Protein AF-A0A1E2RVS6-F1 (afdb_monomer_lite)

Radius of gyration: 28.98 Å; chains: 1; bounding box: 74×70×78 Å

InterPro domains:
  IPR002081 Cryptochrome/DNA photolyase class 1 [PTHR11455] (6-155)
  IPR006050 DNA photolyase, N-terminal [PF00875] (8-149)
  IPR006050 DNA photolyase, N-terminal [PS51645] (6-132)
  IPR014729 Rossmann-like alpha/beta/alpha sandwich fold [G3DSA:3.40.50.620] (1-163)
  IPR036155 Cryptochrome/photolyase, N-terminal domain superfamily [SSF52425] (4-154)

Organism: NCBI:txid1177755

Foldseek 3Di:
DPPCFFEEEEEDDPCLDDPQDPLNVVNVPGRHHYQAEYEAEQDLCVVPGDDPVRVVVVVVSVVVSCVVVVNRHHYYYYQPLVVVLVVCVVGVHQEYTYEDDDDPSVVVVLVSNVVVCVVVVHHYYYHHGPDLADQQQDADPVSHGDPDDPPPPPDPPVRPPCPDPPPPPPDPDPPDPDDDDDDDDDDDDDDDPPPVVPPDPDDDDDDDDDDDDDDDDDDDDDDDDDDDDDDDDDDDDDDDDDDDDD

Structure (mmCIF, N/CA/C/O backbone):
data_AF-A0A1E2RVS6-F1
#
_entry.id   AF-A0A1E2RVS6-F1
#
loop_
_atom_site.group_PDB
_atom_site.id
_atom_site.type_symbol
_atom_site.label_atom_id
_atom_site.label_alt_id
_atom_site.label_comp_id
_atom_site.label_asym_id
_atom_site.label_entity_id
_atom_site.label_seq_id
_atom_site.pdbx_PDB_ins_code
_atom_site.Cartn_x
_atom_site.Cartn_y
_atom_site.Cartn_z
_atom_site.occupancy
_atom_site.B_iso_or_equiv
_atom_site.auth_seq_id
_atom_site.auth_comp_id
_atom_site.auth_asym_id
_atom_site.auth_atom_id
_atom_site.pdbx_PDB_model_num
ATOM 1 N N . MET A 1 1 ? -18.361 4.607 27.282 1.00 41.09 1 MET A N 1
ATOM 2 C CA . MET A 1 1 ? -17.511 5.336 26.324 1.00 41.09 1 MET A CA 1
ATOM 3 C C . MET A 1 1 ? -16.998 4.267 25.389 1.00 41.09 1 MET A C 1
ATOM 5 O O . MET A 1 1 ? -16.487 3.277 25.900 1.00 41.09 1 MET A O 1
ATOM 9 N N . ALA A 1 2 ? -17.369 4.330 24.110 1.00 50.31 2 ALA A N 1
ATOM 10 C CA . ALA A 1 2 ? -17.015 3.280 23.163 1.00 50.31 2 ALA A CA 1
ATOM 11 C C . ALA A 1 2 ? -15.491 3.127 23.158 1.00 50.31 2 ALA A C 1
ATOM 13 O O . ALA A 1 2 ? -14.782 4.122 23.245 1.00 50.31 2 ALA A O 1
ATOM 14 N N . ASP A 1 3 ? -15.032 1.882 23.156 1.00 52.75 3 ASP A N 1
ATOM 15 C CA . ASP A 1 3 ? -13.637 1.505 22.966 1.00 52.75 3 ASP A CA 1
ATOM 16 C C . ASP A 1 3 ? -13.175 2.108 21.631 1.00 52.75 3 ASP A C 1
ATOM 18 O O . ASP A 1 3 ? -13.508 1.594 20.563 1.00 52.75 3 ASP A O 1
ATOM 22 N N . GLU A 1 4 ? -12.560 3.289 21.684 1.00 69.44 4 GLU A N 1
ATOM 23 C CA . GLU A 1 4 ? -12.253 4.113 20.514 1.00 69.44 4 GLU A CA 1
ATOM 24 C C . GLU A 1 4 ? -10.959 3.593 19.889 1.00 69.44 4 GLU A C 1
ATOM 26 O O . GLU A 1 4 ? -9.884 4.184 19.979 1.00 69.44 4 GLU A O 1
ATOM 31 N N . LYS A 1 5 ? -11.053 2.386 19.327 1.00 86.06 5 LYS A N 1
ATOM 32 C CA . LYS A 1 5 ? -9.951 1.779 18.596 1.00 86.06 5 LYS A CA 1
ATOM 33 C C . LYS A 1 5 ? -9.732 2.568 17.313 1.00 86.06 5 LYS A C 1
ATOM 35 O O . LYS A 1 5 ? -10.646 2.691 16.494 1.00 86.06 5 LYS A O 1
ATOM 40 N N . ARG A 1 6 ? -8.514 3.080 17.143 1.00 91.25 6 ARG A N 1
ATOM 41 C CA . ARG A 1 6 ? -8.117 3.819 15.943 1.00 91.25 6 ARG A CA 1
ATOM 42 C C . ARG A 1 6 ? -8.182 2.908 14.716 1.00 91.25 6 ARG A C 1
ATOM 44 O O . ARG A 1 6 ? -7.827 1.732 14.821 1.00 91.25 6 ARG A O 1
ATOM 51 N N . PRO A 1 7 ? -8.650 3.411 13.564 1.00 94.88 7 PRO A N 1
ATOM 52 C CA . PRO A 1 7 ? -8.699 2.615 12.353 1.00 94.88 7 PRO A CA 1
ATOM 53 C C . PRO A 1 7 ? -7.299 2.251 11.867 1.00 94.88 7 PRO A C 1
ATOM 55 O O . PRO A 1 7 ? -6.314 2.936 12.139 1.00 94.88 7 PRO A O 1
ATOM 58 N N . VAL A 1 8 ? -7.230 1.169 11.103 1.00 96.31 8 VAL A N 1
ATOM 59 C CA . VAL A 1 8 ? -6.007 0.705 10.450 1.00 96.31 8 VAL A CA 1
ATOM 60 C C . VAL A 1 8 ? -6.250 0.692 8.954 1.00 96.31 8 VAL A C 1
ATOM 62 O O . VAL A 1 8 ? -7.184 0.050 8.470 1.00 96.31 8 VAL A O 1
ATOM 65 N N . VAL A 1 9 ? -5.419 1.410 8.208 1.00 97.19 9 VAL A N 1
ATOM 66 C CA . VAL A 1 9 ? -5.543 1.508 6.757 1.00 97.19 9 VAL A CA 1
ATOM 67 C C . VAL A 1 9 ? -4.884 0.296 6.120 1.00 97.19 9 VAL A C 1
ATOM 69 O O . VAL A 1 9 ? -3.688 0.061 6.282 1.00 97.19 9 VAL A O 1
ATOM 72 N N . MET A 1 10 ? -5.660 -0.457 5.347 1.00 97.25 10 MET A N 1
ATOM 73 C CA . MET A 1 10 ? -5.125 -1.435 4.408 1.00 97.25 10 MET A CA 1
ATOM 74 C C . MET A 1 10 ? -5.077 -0.790 3.031 1.00 97.25 10 MET A C 1
ATOM 76 O O . MET A 1 10 ? -6.102 -0.659 2.355 1.00 97.25 10 MET A O 1
ATOM 80 N N . TRP A 1 11 ? -3.880 -0.387 2.620 1.00 97.19 11 TRP A N 1
ATOM 81 C CA . TRP A 1 11 ? -3.662 0.254 1.336 1.00 97.19 11 TRP A CA 1
ATOM 82 C C . TRP A 1 11 ? -3.339 -0.789 0.261 1.00 97.19 11 TRP A C 1
ATOM 84 O O . TRP A 1 11 ? -2.213 -1.278 0.131 1.00 97.19 11 TRP A O 1
ATOM 94 N N . PHE A 1 12 ? -4.364 -1.107 -0.528 1.00 96.06 12 PHE A N 1
ATOM 95 C CA . PHE A 1 12 ? -4.279 -1.963 -1.699 1.00 96.06 12 PHE A CA 1
ATOM 96 C C . PHE A 1 12 ? -3.609 -1.241 -2.863 1.00 96.06 12 PHE A C 1
ATOM 98 O O . PHE A 1 12 ? -3.949 -0.103 -3.201 1.00 96.06 12 PHE A O 1
ATOM 105 N N . ARG A 1 13 ? -2.712 -1.958 -3.540 1.00 92.75 13 ARG A N 1
ATOM 106 C CA . ARG A 1 13 ? -2.051 -1.482 -4.757 1.00 92.75 13 ARG A CA 1
ATOM 107 C C . ARG A 1 13 ? -2.282 -2.481 -5.881 1.00 92.75 13 ARG A C 1
ATOM 109 O O . ARG A 1 13 ? -3.351 -2.529 -6.480 1.00 92.75 13 ARG A O 1
ATOM 116 N N . ARG A 1 14 ? -1.288 -3.319 -6.168 1.00 90.25 14 ARG A N 1
ATOM 117 C CA . ARG A 1 14 ? -1.367 -4.366 -7.202 1.00 90.25 14 ARG A CA 1
ATOM 118 C C . ARG A 1 14 ? -1.787 -5.725 -6.652 1.00 90.25 14 ARG A C 1
ATOM 120 O O . ARG A 1 14 ? -2.017 -6.661 -7.409 1.00 90.25 14 ARG A O 1
ATOM 127 N N . ASP A 1 15 ? -1.934 -5.822 -5.342 1.00 92.75 15 ASP A N 1
ATOM 128 C CA . ASP A 1 15 ? -2.339 -6.983 -4.563 1.00 92.75 15 ASP A CA 1
ATOM 129 C C . ASP A 1 15 ? -3.857 -7.000 -4.294 1.00 92.75 15 ASP A C 1
ATOM 131 O O . ASP A 1 15 ? -4.299 -7.164 -3.161 1.00 92.75 15 ASP A O 1
ATOM 135 N N . LEU A 1 16 ? -4.674 -6.862 -5.346 1.00 94.56 16 LEU A N 1
ATOM 136 C CA . LEU A 1 16 ? -6.146 -6.795 -5.271 1.00 94.56 16 LEU A CA 1
ATOM 137 C C . LEU A 1 16 ? -6.801 -8.156 -4.949 1.00 94.56 16 LEU A C 1
ATOM 139 O O . LEU A 1 16 ? -7.567 -8.699 -5.746 1.00 94.56 16 LEU A O 1
ATOM 143 N N . ARG A 1 17 ? -6.473 -8.739 -3.792 1.00 93.62 17 ARG A N 1
ATOM 144 C CA . ARG A 1 17 ? -6.946 -10.053 -3.335 1.00 93.62 17 ARG A CA 1
ATOM 145 C C . ARG A 1 17 ? -7.133 -10.090 -1.818 1.00 93.62 17 ARG A C 1
ATOM 147 O O . ARG A 1 17 ? -6.398 -9.433 -1.084 1.00 93.62 17 ARG A O 1
ATOM 154 N N . LEU A 1 18 ? -8.073 -10.922 -1.365 1.00 93.81 18 LEU A N 1
ATOM 155 C CA . LEU A 1 18 ? -8.304 -11.185 0.063 1.00 93.81 18 LEU A CA 1
ATOM 156 C C . LEU A 1 18 ? -7.562 -12.427 0.565 1.00 93.81 18 LEU A C 1
ATOM 158 O O . LEU A 1 18 ? -7.114 -12.478 1.706 1.00 93.81 18 LEU A O 1
ATOM 162 N N . SER A 1 19 ? -7.445 -13.446 -0.283 1.00 92.69 19 SER A N 1
ATOM 163 C CA . SER A 1 19 ? -6.735 -14.679 0.042 1.00 92.69 19 SER A CA 1
ATOM 164 C C . SER A 1 19 ? -5.230 -14.484 -0.070 1.00 92.69 19 SER A C 1
ATOM 166 O O . SER A 1 19 ? -4.766 -13.884 -1.042 1.00 92.69 19 SER A O 1
ATOM 168 N N . ASP A 1 20 ? -4.485 -15.067 0.871 1.00 92.06 20 ASP A N 1
ATOM 169 C CA . ASP A 1 20 ? -3.018 -15.079 0.853 1.00 92.06 20 ASP A CA 1
ATOM 170 C C . ASP A 1 20 ? -2.422 -13.671 0.676 1.00 92.06 20 ASP A C 1
ATOM 172 O O . ASP A 1 20 ? -1.578 -13.418 -0.184 1.00 92.06 20 ASP A O 1
ATOM 176 N N . ASN A 1 21 ? -2.953 -12.707 1.432 1.00 94.62 21 ASN A N 1
ATOM 177 C CA . ASN A 1 21 ? -2.427 -11.349 1.491 1.00 94.62 21 ASN A CA 1
ATOM 178 C C . ASN A 1 21 ? -1.853 -11.098 2.900 1.00 94.62 21 ASN A C 1
ATOM 180 O O . ASN A 1 21 ? -2.624 -10.868 3.837 1.00 94.62 21 ASN A O 1
ATOM 184 N N . PRO A 1 22 ? -0.518 -11.164 3.069 1.00 94.00 22 PRO A N 1
ATOM 185 C CA . PRO A 1 22 ? 0.138 -10.944 4.357 1.00 94.00 22 PRO A CA 1
ATOM 186 C C . PRO A 1 22 ? -0.125 -9.555 4.947 1.00 94.00 22 PRO A C 1
ATOM 188 O O . PRO A 1 22 ? -0.410 -9.469 6.139 1.00 94.00 22 PRO A O 1
ATOM 191 N N . ALA A 1 23 ? -0.148 -8.503 4.118 1.00 95.19 23 ALA A N 1
ATOM 192 C CA . ALA A 1 23 ? -0.479 -7.143 4.555 1.00 95.19 23 ALA A CA 1
ATOM 193 C C . ALA A 1 23 ? -1.897 -7.074 5.131 1.00 95.19 23 ALA A C 1
ATOM 195 O O . ALA A 1 23 ? -2.097 -6.588 6.242 1.00 95.19 23 ALA A O 1
ATOM 196 N N . LEU A 1 24 ? -2.874 -7.648 4.420 1.00 95.12 24 LEU A N 1
ATOM 197 C CA . LEU A 1 24 ? -4.255 -7.713 4.897 1.00 95.12 24 LEU A CA 1
ATOM 198 C C . LEU A 1 24 ? -4.370 -8.550 6.176 1.00 95.12 24 LEU A C 1
ATOM 200 O O . LEU A 1 24 ? -5.104 -8.184 7.090 1.00 95.12 24 LEU A O 1
ATOM 204 N N . SER A 1 25 ? -3.645 -9.670 6.262 1.00 95.19 25 SER A N 1
ATOM 205 C CA . SER A 1 25 ? -3.649 -10.508 7.461 1.00 95.19 25 SER A CA 1
ATOM 206 C C . SER A 1 25 ? -3.038 -9.801 8.668 1.00 95.19 25 SER A C 1
ATOM 208 O O . SER A 1 25 ? -3.494 -10.062 9.780 1.00 95.19 25 SER A O 1
ATOM 210 N N . ALA A 1 26 ? -2.006 -8.977 8.481 1.00 94.94 26 ALA A N 1
ATOM 211 C CA . ALA A 1 26 ? -1.413 -8.173 9.543 1.00 94.94 26 ALA A CA 1
ATOM 212 C C . ALA A 1 26 ? -2.373 -7.058 9.975 1.00 94.94 26 ALA A C 1
ATOM 214 O O . ALA A 1 26 ? -2.690 -6.956 11.157 1.00 94.94 26 ALA A O 1
ATOM 215 N N . ALA A 1 27 ? -2.939 -6.325 9.013 1.00 93.81 27 ALA A N 1
ATOM 216 C CA . ALA A 1 27 ? -3.905 -5.263 9.274 1.00 93.81 27 ALA A CA 1
ATOM 217 C C . ALA A 1 27 ? -5.166 -5.778 9.994 1.00 93.81 27 ALA A C 1
ATOM 219 O O . ALA A 1 27 ? -5.673 -5.131 10.900 1.00 93.81 27 ALA A O 1
ATOM 220 N N . ALA A 1 28 ? -5.648 -6.978 9.653 1.00 92.56 28 ALA A N 1
ATOM 221 C CA . ALA A 1 28 ? -6.796 -7.605 10.316 1.00 92.56 28 ALA A CA 1
ATOM 222 C C . ALA A 1 28 ? -6.501 -8.107 11.743 1.00 92.56 28 ALA A C 1
ATOM 224 O O . ALA A 1 28 ? -7.434 -8.360 12.504 1.00 92.56 28 ALA A O 1
ATOM 225 N N . LYS A 1 29 ? -5.223 -8.301 12.097 1.00 92.56 29 LYS A N 1
ATOM 226 C CA . LYS A 1 29 ? -4.796 -8.639 13.466 1.00 92.56 29 LYS A CA 1
ATOM 227 C C . LYS A 1 29 ? -4.589 -7.400 14.329 1.00 92.56 29 LYS A C 1
ATOM 229 O O . LYS A 1 29 ? -4.518 -7.542 15.547 1.00 92.56 29 LYS A O 1
ATOM 234 N N . ALA A 1 30 ? -4.454 -6.227 13.716 1.00 88.25 30 ALA A N 1
ATOM 235 C CA . ALA A 1 30 ? -4.315 -4.983 14.441 1.00 88.25 30 ALA A CA 1
ATOM 236 C C . ALA A 1 30 ? -5.615 -4.646 15.189 1.00 88.25 30 ALA A C 1
ATOM 238 O O . ALA A 1 30 ? -6.724 -4.961 14.749 1.00 88.25 30 ALA A O 1
ATOM 239 N N . ASP A 1 31 ? -5.473 -4.013 16.350 1.00 79.69 31 ASP A N 1
ATOM 240 C CA . ASP A 1 31 ? -6.596 -3.616 17.190 1.00 79.69 31 ASP A CA 1
ATOM 241 C C . ASP A 1 31 ? -7.275 -2.361 16.619 1.00 79.69 31 ASP A C 1
ATOM 243 O O . ASP A 1 31 ? -7.022 -1.248 17.066 1.00 79.69 31 ASP A O 1
ATOM 247 N N . GLY A 1 32 ? -8.155 -2.533 15.629 1.00 87.88 32 GLY A N 1
ATOM 248 C CA . GLY A 1 32 ? -8.874 -1.414 15.021 1.00 87.88 32 GLY A CA 1
ATOM 249 C C . GLY A 1 32 ? -9.852 -1.806 13.913 1.00 87.88 32 GLY A C 1
ATOM 250 O O . GLY A 1 32 ? -9.767 -2.908 13.366 1.00 87.88 32 GLY A O 1
ATOM 251 N N . PRO A 1 33 ? -10.812 -0.928 13.570 1.00 93.25 33 PRO A N 1
ATOM 252 C CA . PRO A 1 33 ? -11.591 -1.089 12.352 1.00 93.25 33 PRO A CA 1
ATOM 253 C C . PRO A 1 33 ? -10.676 -0.982 11.125 1.00 93.25 33 PRO A C 1
ATOM 255 O O . PRO A 1 33 ? -9.876 -0.056 10.999 1.00 93.25 33 PRO A O 1
ATOM 258 N N . LEU A 1 34 ? -10.801 -1.938 10.208 1.00 94.75 34 LEU A N 1
ATOM 259 C CA . LEU A 1 34 ? -10.019 -1.969 8.977 1.00 94.75 34 LEU A CA 1
ATOM 260 C C . LEU A 1 34 ? -10.603 -0.994 7.949 1.00 94.75 34 LEU A C 1
ATOM 262 O O . LEU A 1 34 ? -11.806 -1.032 7.684 1.00 94.75 34 LEU A O 1
ATOM 266 N N . LEU A 1 35 ? -9.745 -0.189 7.325 1.00 96.31 35 LEU A N 1
ATOM 267 C CA . LEU A 1 35 ? -10.098 0.735 6.252 1.00 96.31 35 LEU A CA 1
ATOM 268 C C . LEU A 1 35 ? -9.450 0.295 4.924 1.00 96.31 35 LEU A C 1
ATOM 270 O O . LEU A 1 35 ? -8.284 0.611 4.675 1.00 96.31 35 LEU A O 1
ATOM 274 N N . PRO A 1 36 ? -10.170 -0.447 4.061 1.00 97.06 36 PRO A N 1
ATOM 275 C CA . PRO A 1 36 ? -9.699 -0.814 2.728 1.00 97.06 36 PRO A CA 1
ATOM 276 C C . PRO A 1 36 ? -9.600 0.414 1.818 1.00 97.06 36 PRO A C 1
ATOM 278 O O . PRO A 1 36 ? -10.615 1.029 1.492 1.00 97.06 36 PRO A O 1
ATOM 281 N N . LEU A 1 37 ? -8.396 0.739 1.355 1.00 98.06 37 LEU A N 1
ATOM 282 C CA . LEU A 1 37 ? -8.133 1.901 0.510 1.00 98.06 37 LEU A CA 1
ATOM 283 C C . LEU A 1 37 ? -7.402 1.493 -0.767 1.00 98.06 37 LEU A C 1
ATOM 285 O O . LEU A 1 37 ? -6.406 0.779 -0.719 1.00 98.06 37 LEU A O 1
ATOM 289 N N . PHE A 1 38 ? -7.856 2.000 -1.908 1.00 98.06 38 PHE A N 1
ATOM 290 C CA . PHE A 1 38 ? -7.128 1.956 -3.170 1.00 98.06 38 PHE A CA 1
ATOM 291 C C . PHE A 1 38 ? -7.006 3.367 -3.749 1.00 98.06 38 PHE A C 1
ATOM 293 O O . PHE A 1 38 ? -7.994 4.100 -3.854 1.00 98.06 38 PHE A O 1
ATOM 300 N N . ILE A 1 39 ? -5.790 3.727 -4.158 1.00 97.50 39 ILE A N 1
ATOM 301 C CA . ILE A 1 39 ? -5.475 5.034 -4.736 1.00 97.50 39 ILE A CA 1
ATOM 302 C C . ILE A 1 39 ? -4.999 4.831 -6.172 1.00 97.50 39 ILE A C 1
ATOM 304 O O . ILE A 1 39 ? -4.012 4.139 -6.419 1.00 97.50 39 ILE A O 1
ATOM 308 N N . LEU A 1 40 ? -5.702 5.440 -7.126 1.00 96.44 40 LEU A N 1
ATOM 309 C CA . LEU A 1 40 ? -5.247 5.518 -8.509 1.00 96.44 40 LEU A CA 1
ATOM 310 C C . LEU A 1 40 ? -4.337 6.738 -8.684 1.00 96.44 40 LEU A C 1
ATOM 312 O O . LEU A 1 40 ? -4.824 7.862 -8.821 1.00 96.44 40 LEU A O 1
ATOM 316 N N . ASP A 1 41 ? -3.032 6.491 -8.724 1.00 94.75 41 ASP A N 1
ATOM 317 C CA . ASP A 1 41 ? -2.015 7.500 -9.013 1.00 94.75 41 ASP A CA 1
ATOM 318 C C . ASP A 1 41 ? -1.562 7.393 -10.471 1.00 94.75 41 ASP A C 1
ATOM 320 O O . ASP A 1 41 ? -1.001 6.383 -10.906 1.00 94.75 41 ASP A O 1
ATOM 324 N N . ASP A 1 42 ? -1.859 8.429 -11.251 1.00 92.31 42 ASP A N 1
ATOM 325 C CA . ASP A 1 42 ? -1.418 8.522 -12.638 1.00 92.31 42 ASP A CA 1
ATOM 326 C C . ASP A 1 42 ? -0.061 9.240 -12.755 1.00 92.31 42 ASP A C 1
ATOM 328 O O . ASP A 1 42 ? 0.617 9.080 -13.773 1.00 92.31 42 ASP A O 1
ATOM 332 N N . ASP A 1 43 ? 0.360 10.014 -11.758 1.00 90.81 43 ASP A N 1
ATOM 333 C CA . ASP A 1 43 ? 1.507 10.921 -11.851 1.00 90.81 43 ASP A CA 1
ATOM 334 C C . ASP A 1 43 ? 2.812 10.242 -11.436 1.00 90.81 43 ASP A C 1
ATOM 336 O O . ASP A 1 43 ? 3.765 10.246 -12.218 1.00 90.81 43 ASP A O 1
ATOM 340 N N . ALA A 1 44 ? 2.830 9.578 -10.277 1.00 89.69 44 ALA A N 1
ATOM 341 C CA . ALA A 1 44 ? 3.999 8.861 -9.766 1.00 89.69 44 ALA A CA 1
ATOM 342 C C . ALA A 1 44 ? 4.609 7.845 -10.757 1.00 89.69 44 ALA A C 1
ATOM 344 O O . ALA A 1 44 ? 5.825 7.866 -10.95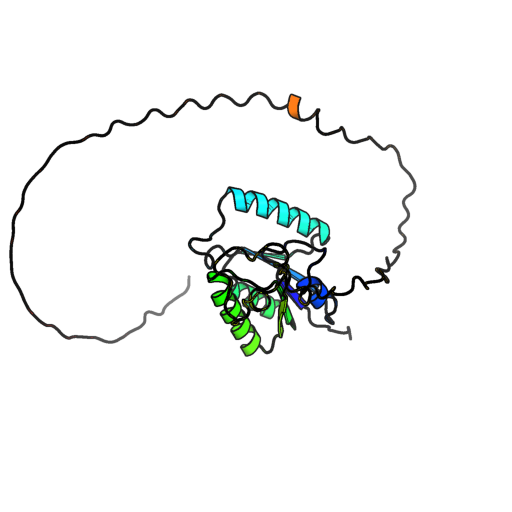6 1.00 89.69 44 ALA A O 1
ATOM 345 N N . PRO A 1 45 ? 3.831 6.978 -11.443 1.00 88.25 45 PRO A N 1
ATOM 346 C CA . PRO A 1 45 ? 4.417 5.984 -12.341 1.00 88.25 45 PRO A CA 1
ATOM 347 C C . PRO A 1 45 ? 5.047 6.577 -13.611 1.00 88.25 45 PRO A C 1
ATOM 349 O O . PRO A 1 45 ? 5.808 5.881 -14.285 1.00 88.25 45 PRO A O 1
ATOM 352 N N . GLY A 1 46 ? 4.755 7.830 -13.981 1.00 90.38 46 GLY A N 1
ATOM 353 C CA . GLY A 1 46 ? 5.320 8.469 -15.173 1.00 90.38 46 GLY A CA 1
ATOM 354 C C . GLY A 1 46 ? 5.147 7.621 -16.442 1.00 90.38 46 GLY A C 1
ATOM 355 O O . GLY A 1 46 ? 4.031 7.383 -16.904 1.00 90.38 46 GLY A O 1
ATOM 356 N N . HIS A 1 47 ? 6.253 7.127 -17.007 1.00 89.44 47 HIS A N 1
ATOM 357 C CA . HIS A 1 47 ? 6.233 6.262 -18.195 1.00 89.44 47 HIS A CA 1
ATOM 358 C C . HIS A 1 47 ? 5.666 4.851 -17.940 1.00 89.44 47 HIS A C 1
ATOM 360 O O . HIS A 1 47 ? 5.259 4.184 -18.889 1.00 89.44 47 HIS A O 1
ATOM 366 N N . PHE A 1 48 ? 5.586 4.413 -16.680 1.00 88.00 48 PHE A N 1
ATOM 367 C CA . PHE A 1 48 ? 4.936 3.167 -16.261 1.00 88.00 48 PHE A CA 1
ATOM 368 C C . PHE A 1 48 ? 3.419 3.314 -16.058 1.00 88.00 48 PHE A C 1
ATOM 370 O O . PHE A 1 48 ? 2.761 2.377 -15.598 1.00 88.00 48 PHE A O 1
ATOM 377 N N . ARG A 1 49 ? 2.839 4.481 -16.375 1.00 92.44 49 ARG A N 1
ATOM 378 C CA . ARG A 1 49 ? 1.400 4.733 -16.242 1.00 92.44 49 ARG A CA 1
ATOM 379 C C . ARG A 1 49 ? 0.595 3.666 -16.985 1.00 92.44 49 ARG A C 1
ATOM 381 O O . ARG A 1 49 ? 0.881 3.312 -18.128 1.00 92.44 49 ARG A O 1
ATOM 388 N N . LEU A 1 50 ? -0.474 3.196 -16.345 1.00 92.94 50 LEU A N 1
ATOM 389 C CA . LEU A 1 50 ? -1.347 2.173 -16.915 1.00 92.94 50 LEU A CA 1
ATOM 390 C C . LEU A 1 50 ? -1.933 2.622 -18.263 1.00 92.94 50 LEU A C 1
ATOM 392 O O . LEU A 1 50 ? -2.378 3.759 -18.426 1.00 92.94 50 LEU A O 1
ATOM 396 N N . GLY A 1 51 ? -1.974 1.708 -19.233 1.00 95.38 51 GLY A N 1
ATOM 397 C CA . GLY A 1 51 ? -2.654 1.909 -20.515 1.00 95.38 51 GLY A CA 1
ATOM 398 C C . GLY A 1 51 ? -4.167 1.675 -20.428 1.00 95.38 51 GLY A C 1
ATOM 399 O O . GLY A 1 51 ? -4.694 1.268 -19.393 1.00 95.38 51 GLY A O 1
ATOM 400 N N . GLY A 1 52 ? -4.886 1.894 -21.534 1.00 96.44 52 GLY A N 1
ATOM 401 C CA . GLY A 1 52 ? -6.344 1.697 -21.591 1.00 96.44 52 GLY A CA 1
ATOM 402 C C . GLY A 1 52 ? -6.777 0.256 -21.298 1.00 96.44 52 GLY A C 1
ATOM 403 O O . GLY A 1 52 ? -7.668 0.036 -20.483 1.00 96.44 52 GLY A O 1
ATOM 404 N N . ALA A 1 53 ? -6.094 -0.729 -21.891 1.00 96.56 53 ALA A N 1
ATOM 405 C CA . ALA A 1 53 ? -6.367 -2.143 -21.630 1.00 96.56 53 ALA A CA 1
ATOM 406 C C . ALA A 1 53 ? -6.113 -2.514 -20.158 1.00 96.56 53 ALA A C 1
ATOM 408 O O . ALA A 1 53 ? -6.948 -3.163 -19.535 1.00 96.56 53 ALA A O 1
ATOM 409 N N . SER A 1 54 ? -5.006 -2.047 -19.572 1.00 95.50 54 SER A N 1
ATOM 410 C CA . SER A 1 54 ? -4.699 -2.294 -18.159 1.00 95.50 54 SER A CA 1
ATOM 411 C C . SER A 1 54 ? -5.725 -1.647 -17.227 1.00 95.50 54 SER A C 1
ATOM 413 O O . SER A 1 54 ? -6.116 -2.264 -16.243 1.00 95.50 54 SER A O 1
ATOM 415 N N . ARG A 1 55 ? -6.215 -0.440 -17.549 1.00 95.56 55 ARG A N 1
ATOM 416 C CA . ARG A 1 55 ? -7.286 0.218 -16.781 1.00 95.56 55 ARG A CA 1
ATOM 417 C C . ARG A 1 55 ? -8.621 -0.519 -16.875 1.00 95.56 55 ARG A C 1
ATOM 419 O O . ARG A 1 55 ? -9.332 -0.587 -15.878 1.00 95.56 55 ARG A O 1
ATOM 426 N N . TRP A 1 56 ? -8.948 -1.089 -18.035 1.00 97.12 56 TRP A N 1
ATOM 427 C CA . TRP A 1 56 ? -10.144 -1.921 -18.192 1.00 97.12 56 TRP A CA 1
ATOM 428 C C . TRP A 1 56 ? -10.104 -3.139 -17.261 1.00 97.12 56 TRP A C 1
ATOM 430 O O . TRP A 1 56 ? -11.062 -3.403 -16.539 1.00 97.12 56 TRP A O 1
ATOM 440 N N . TRP A 1 57 ? -8.965 -3.836 -17.221 1.00 97.38 57 TRP A N 1
ATOM 441 C CA . TRP A 1 57 ? -8.759 -4.948 -16.292 1.00 97.38 57 TRP A CA 1
ATOM 442 C C . TRP A 1 57 ? -8.780 -4.499 -14.831 1.00 97.38 57 TRP A C 1
ATOM 444 O O . TRP A 1 57 ? -9.453 -5.125 -14.018 1.00 97.38 57 TRP A O 1
ATOM 454 N N . LEU A 1 58 ? -8.103 -3.394 -14.507 1.00 97.25 58 LEU A N 1
ATOM 455 C CA . LEU A 1 58 ? -8.094 -2.828 -13.159 1.00 97.25 58 LEU A CA 1
ATOM 456 C C . LEU A 1 58 ? -9.512 -2.533 -12.661 1.00 97.25 58 LEU A C 1
ATOM 458 O O . LEU A 1 58 ? -9.840 -2.882 -11.532 1.00 97.25 58 LEU A O 1
ATOM 462 N N . HIS A 1 59 ? -10.357 -1.933 -13.501 1.00 96.94 59 HIS A N 1
ATOM 463 C CA . HIS A 1 59 ? -11.745 -1.648 -13.152 1.00 96.94 59 HIS A CA 1
ATOM 464 C C . HIS A 1 59 ? -12.505 -2.918 -12.743 1.00 96.94 59 HIS A C 1
ATOM 466 O O . HIS A 1 59 ? -13.103 -2.945 -11.670 1.00 96.94 59 HIS A O 1
ATOM 472 N N . GLY A 1 60 ? -12.417 -3.984 -13.547 1.00 97.31 60 GLY A N 1
ATOM 473 C CA . GLY A 1 60 ? -13.048 -5.266 -13.218 1.00 97.31 60 GLY A CA 1
ATOM 474 C C . GLY A 1 60 ? -12.496 -5.890 -11.931 1.00 97.31 60 GLY A C 1
ATOM 475 O O . GLY A 1 60 ? -13.260 -6.400 -11.111 1.00 97.31 60 GLY A O 1
ATOM 476 N N . SER A 1 61 ? -11.182 -5.796 -11.707 1.00 97.38 61 SER A N 1
ATOM 477 C CA . SER A 1 61 ? -10.549 -6.275 -10.472 1.00 97.38 61 SER A CA 1
ATOM 478 C C . SER A 1 61 ? -11.032 -5.513 -9.236 1.00 97.38 61 SER A C 1
ATOM 480 O O . SER A 1 61 ? -11.340 -6.135 -8.222 1.00 97.38 61 SER A O 1
ATOM 482 N N . LEU A 1 62 ? -11.153 -4.183 -9.315 1.00 97.44 62 LEU A N 1
ATOM 483 C CA . LEU A 1 62 ? -11.664 -3.353 -8.219 1.00 97.44 62 LEU A CA 1
ATOM 484 C C . LEU A 1 62 ? -13.146 -3.617 -7.944 1.00 97.44 62 LEU A C 1
ATOM 486 O O . LEU A 1 62 ? -13.544 -3.670 -6.785 1.00 97.44 62 LEU A O 1
ATOM 490 N N . GLU A 1 63 ? -13.956 -3.837 -8.981 1.00 97.25 63 GLU A N 1
ATOM 491 C CA . GLU A 1 63 ? -15.367 -4.199 -8.812 1.00 97.25 63 GLU A CA 1
ATOM 492 C C . GLU A 1 63 ? -15.512 -5.556 -8.100 1.00 97.25 63 GLU A C 1
ATOM 494 O O . GLU A 1 63 ? -16.325 -5.710 -7.186 1.00 97.25 63 GLU A O 1
ATOM 499 N N . SER A 1 64 ? -14.690 -6.541 -8.478 1.00 97.00 64 SER A N 1
ATOM 500 C CA . SER A 1 64 ? -14.655 -7.855 -7.828 1.00 97.00 64 SER A CA 1
ATOM 501 C C . SER A 1 64 ? -14.170 -7.775 -6.377 1.00 97.00 64 SER A C 1
ATOM 503 O O . SER A 1 64 ? -14.742 -8.425 -5.496 1.00 97.00 64 SER A O 1
ATOM 505 N N . LEU A 1 65 ? -13.127 -6.983 -6.108 1.00 97.25 65 LEU A N 1
ATOM 506 C CA . LEU A 1 65 ? -12.602 -6.783 -4.758 1.00 97.25 65 LEU A CA 1
ATOM 507 C C . LEU A 1 65 ? -13.622 -6.057 -3.874 1.00 97.25 65 LEU A C 1
ATOM 509 O O . LEU A 1 65 ? -13.889 -6.506 -2.764 1.00 97.25 65 LEU A O 1
ATOM 513 N N . GLY A 1 66 ? -14.248 -4.997 -4.390 1.00 96.25 66 GLY A N 1
ATOM 514 C CA . GLY A 1 66 ? -15.297 -4.255 -3.697 1.00 96.25 66 GLY A CA 1
ATOM 515 C C . GLY A 1 66 ? -16.473 -5.147 -3.306 1.00 96.25 66 GLY A C 1
ATOM 516 O O . GLY A 1 66 ? -16.899 -5.109 -2.158 1.00 96.25 66 GLY A O 1
ATOM 517 N N . LYS A 1 67 ? -16.940 -6.024 -4.208 1.00 96.44 67 LYS A N 1
ATOM 518 C CA . LYS A 1 67 ? -17.969 -7.037 -3.891 1.00 96.44 67 LYS A CA 1
ATOM 519 C C . LYS A 1 67 ? -17.532 -8.000 -2.787 1.00 96.44 67 LYS A C 1
ATOM 521 O O . LYS A 1 67 ? -18.351 -8.384 -1.965 1.00 96.44 67 LYS A O 1
ATOM 526 N N . SER A 1 68 ? -16.258 -8.384 -2.769 1.00 95.69 68 SER A N 1
ATOM 527 C CA . SER A 1 68 ? -15.712 -9.298 -1.756 1.00 95.69 68 SER A CA 1
ATOM 528 C C . SER A 1 68 ? -15.526 -8.630 -0.385 1.00 95.69 68 SER A C 1
ATOM 530 O O . SER A 1 68 ? -15.424 -9.324 0.620 1.00 95.69 68 SER A O 1
ATOM 532 N N . LEU A 1 69 ? -15.482 -7.295 -0.351 1.00 94.62 69 LEU A N 1
ATOM 533 C CA . LEU A 1 69 ? -15.417 -6.453 0.846 1.00 94.62 69 LEU A CA 1
ATOM 534 C C . LEU A 1 69 ? -16.787 -5.855 1.211 1.00 94.62 69 LEU A C 1
ATOM 536 O O . LEU A 1 69 ? -16.838 -4.821 1.872 1.00 94.62 69 LEU A O 1
ATOM 540 N N . ASP A 1 70 ? -17.889 -6.433 0.723 1.00 93.69 70 ASP A N 1
ATOM 541 C CA . ASP A 1 70 ? -19.262 -5.954 0.955 1.00 93.69 70 ASP A CA 1
ATOM 542 C C . ASP A 1 70 ? -19.483 -4.462 0.609 1.00 93.69 70 ASP A C 1
ATOM 544 O O . ASP A 1 70 ? -20.336 -3.782 1.174 1.00 93.69 70 ASP A O 1
ATOM 548 N N . GLY A 1 71 ? -18.720 -3.931 -0.351 1.00 88.75 71 GLY A N 1
ATOM 549 C CA . GLY A 1 71 ? -18.804 -2.539 -0.801 1.00 88.75 71 GLY A CA 1
ATOM 550 C C . GLY A 1 71 ? -18.011 -1.534 0.039 1.00 88.75 71 GLY A C 1
ATOM 551 O O . GLY A 1 71 ? -18.070 -0.342 -0.247 1.00 88.75 71 GLY A O 1
ATOM 552 N N . HIS A 1 72 ? -17.229 -1.981 1.024 1.00 92.69 72 HIS A N 1
ATOM 553 C CA . HIS A 1 72 ? -16.452 -1.110 1.917 1.00 92.69 72 HIS A CA 1
ATOM 554 C C . HIS A 1 72 ? -15.098 -0.642 1.345 1.00 92.69 72 HIS A C 1
ATOM 556 O O . HIS A 1 72 ? -14.280 -0.085 2.073 1.00 92.69 72 HIS A O 1
ATOM 562 N N . LEU A 1 73 ? -14.837 -0.861 0.051 1.00 96.75 73 LEU A N 1
ATOM 563 C CA . LEU A 1 73 ? -13.595 -0.431 -0.595 1.00 96.75 73 LEU A CA 1
ATOM 564 C C . LEU A 1 73 ? -13.625 1.068 -0.918 1.00 96.75 73 LEU A C 1
ATOM 566 O O . LEU A 1 73 ? -14.423 1.517 -1.741 1.00 96.75 73 LEU A O 1
ATOM 570 N N . ILE A 1 74 ? -12.705 1.826 -0.325 1.00 97.12 74 ILE A N 1
ATOM 571 C CA . ILE A 1 74 ? -12.539 3.252 -0.598 1.00 97.12 74 ILE A CA 1
ATOM 572 C C . ILE A 1 74 ? -11.659 3.429 -1.829 1.00 97.12 74 ILE A C 1
ATOM 574 O O . ILE A 1 74 ? -10.525 2.958 -1.876 1.00 97.12 74 ILE A O 1
ATOM 578 N N . LEU A 1 75 ? -12.185 4.140 -2.824 1.00 97.50 75 LEU A N 1
ATOM 579 C CA . LEU A 1 75 ? -11.456 4.509 -4.030 1.00 97.50 75 LEU A CA 1
ATOM 580 C C . LEU A 1 75 ? -11.135 6.004 -3.992 1.00 97.50 75 LEU A C 1
ATOM 582 O O . LEU A 1 75 ? -12.022 6.840 -3.797 1.00 97.50 75 LEU A O 1
ATOM 586 N N . ARG A 1 76 ? -9.865 6.340 -4.203 1.00 97.69 76 ARG A N 1
ATOM 587 C CA . ARG A 1 76 ? -9.376 7.711 -4.380 1.00 97.69 76 ARG A CA 1
ATOM 588 C C . ARG A 1 76 ? -8.529 7.794 -5.650 1.00 97.69 76 ARG A C 1
ATOM 590 O O . ARG A 1 76 ? -8.077 6.776 -6.178 1.00 97.69 76 ARG A O 1
ATOM 597 N N . ARG A 1 77 ? -8.331 9.002 -6.170 1.00 96.69 77 ARG A N 1
ATOM 598 C CA . ARG A 1 77 ? -7.506 9.254 -7.358 1.00 96.69 77 ARG A CA 1
ATOM 599 C C . ARG A 1 77 ? -6.748 10.561 -7.196 1.00 96.69 77 ARG A C 1
ATOM 601 O O . ARG A 1 77 ? -7.365 11.563 -6.859 1.00 96.69 77 ARG A O 1
ATOM 608 N N . GLY A 1 78 ? -5.458 10.543 -7.507 1.00 95.62 78 GLY A N 1
ATOM 609 C CA . GLY A 1 78 ? -4.558 11.687 -7.376 1.00 95.62 78 GLY A CA 1
ATOM 610 C C . GLY A 1 78 ? -3.196 11.237 -6.866 1.00 95.62 78 GLY A C 1
ATOM 611 O O . GLY A 1 78 ? -2.862 10.055 -6.963 1.00 95.62 78 GLY A O 1
ATOM 612 N N . LYS A 1 79 ? -2.417 12.174 -6.328 1.00 95.19 79 LYS A N 1
ATOM 613 C CA . LYS A 1 79 ? -1.090 11.875 -5.793 1.00 95.19 79 LYS A CA 1
ATOM 614 C C . LYS A 1 79 ? -1.209 11.097 -4.494 1.00 95.19 79 LYS A C 1
ATOM 616 O O . LYS A 1 79 ? -1.872 11.528 -3.554 1.00 95.19 79 LYS A O 1
ATOM 621 N N . THR A 1 80 ? -0.526 9.964 -4.439 1.00 95.31 80 THR A N 1
ATOM 622 C CA . THR A 1 80 ? -0.681 9.006 -3.342 1.00 95.31 80 THR A CA 1
ATOM 623 C C . THR A 1 80 ? -0.339 9.593 -1.974 1.00 95.31 80 THR A C 1
ATOM 625 O O . THR A 1 80 ? -1.099 9.390 -1.035 1.00 95.31 80 THR A O 1
ATOM 628 N N . ALA A 1 81 ? 0.767 10.335 -1.861 1.00 94.19 81 ALA A N 1
ATOM 629 C CA . ALA A 1 81 ? 1.202 10.909 -0.586 1.00 94.19 81 ALA A CA 1
ATOM 630 C C . ALA A 1 81 ? 0.209 11.952 -0.043 1.00 94.19 81 ALA A C 1
ATOM 632 O O . ALA A 1 81 ? -0.133 11.895 1.132 1.00 94.19 81 ALA A O 1
ATOM 633 N N . GLU A 1 82 ? -0.301 12.838 -0.906 1.00 95.75 82 GLU A N 1
ATOM 634 C CA . GLU A 1 82 ? -1.295 13.860 -0.535 1.00 95.75 82 GLU A CA 1
ATOM 635 C C . GLU A 1 82 ? -2.614 13.202 -0.091 1.00 95.75 82 GLU A C 1
ATOM 637 O O . GLU A 1 82 ? -3.175 13.548 0.940 1.00 95.75 82 GLU A O 1
ATOM 642 N N . ILE A 1 83 ? -3.073 12.173 -0.809 1.00 97.25 83 ILE A N 1
ATOM 643 C CA . ILE A 1 83 ? -4.306 11.454 -0.452 1.00 97.25 83 ILE A CA 1
ATOM 644 C C . ILE A 1 83 ? -4.149 10.658 0.844 1.00 97.25 83 ILE A C 1
ATOM 646 O O . ILE A 1 83 ? -5.089 10.575 1.630 1.00 97.25 83 ILE A O 1
ATOM 650 N N . LEU A 1 84 ? -2.997 10.021 1.066 1.00 96.56 84 LEU A N 1
ATOM 651 C CA . LEU A 1 84 ? -2.749 9.318 2.323 1.00 96.56 84 LEU A CA 1
ATOM 652 C C . LEU A 1 84 ? -2.711 10.298 3.492 1.00 96.56 84 LEU A C 1
ATOM 654 O O . LEU A 1 84 ? -3.259 9.983 4.541 1.00 96.56 84 LEU A O 1
ATOM 658 N N . GLU A 1 85 ? -2.128 11.479 3.302 1.00 96.00 85 GLU A N 1
ATOM 659 C CA . GLU A 1 85 ? -2.164 12.549 4.295 1.00 96.00 85 GLU A CA 1
ATOM 660 C C . GLU A 1 85 ? -3.605 12.955 4.639 1.00 96.00 85 GLU A C 1
ATOM 662 O O . GLU A 1 85 ? -3.980 12.911 5.810 1.00 96.00 85 GLU A O 1
ATOM 667 N N . GLU A 1 86 ? -4.438 13.222 3.630 1.00 96.44 86 GLU A N 1
ATOM 668 C CA . GLU A 1 86 ? -5.864 13.526 3.814 1.00 96.44 86 GLU A CA 1
ATOM 669 C C . GLU A 1 86 ? -6.608 12.402 4.554 1.00 96.44 86 GLU A C 1
ATOM 671 O O . GLU A 1 86 ? -7.374 12.657 5.479 1.00 96.44 86 GLU A O 1
ATOM 676 N N . VAL A 1 87 ? -6.369 11.138 4.189 1.00 96.00 87 VAL A N 1
ATOM 677 C CA . VAL A 1 87 ? -7.016 9.988 4.843 1.00 96.00 87 VAL A CA 1
ATOM 678 C C . VAL A 1 87 ? -6.581 9.857 6.302 1.00 96.00 87 VAL A C 1
ATOM 680 O O . VAL A 1 87 ? -7.408 9.525 7.155 1.00 96.00 87 VAL A O 1
ATOM 683 N N . LEU A 1 88 ? -5.308 10.106 6.611 1.00 94.94 88 LEU A N 1
ATOM 684 C CA . LEU A 1 88 ? -4.817 10.098 7.988 1.00 94.94 88 LEU A CA 1
ATOM 685 C C . LEU A 1 88 ? -5.453 11.223 8.814 1.00 94.94 88 LEU A C 1
ATOM 687 O O . LEU A 1 88 ? -5.823 10.976 9.961 1.00 94.94 88 LEU A O 1
ATOM 691 N N . ASP A 1 89 ? -5.640 12.407 8.225 1.00 94.25 89 ASP A N 1
ATOM 692 C CA . ASP A 1 89 ? -6.319 13.540 8.864 1.00 94.25 89 ASP A CA 1
ATOM 693 C C . ASP A 1 89 ? -7.818 13.279 9.087 1.00 94.25 89 ASP A C 1
ATOM 695 O O . ASP A 1 89 ? -8.361 13.627 10.133 1.00 94.25 89 ASP A O 1
ATOM 699 N N . GLU A 1 90 ? -8.497 12.630 8.138 1.00 94.56 90 GLU A N 1
ATOM 700 C CA . GLU A 1 90 ? -9.930 12.316 8.239 1.00 94.56 90 GLU A CA 1
ATOM 701 C C . GLU A 1 90 ? -10.241 11.205 9.251 1.00 94.56 90 GLU A C 1
ATOM 703 O O . GLU A 1 90 ? -11.331 11.179 9.827 1.00 94.56 90 GLU A O 1
ATOM 708 N N . THR A 1 91 ? -9.330 10.241 9.416 1.00 92.56 91 THR A N 1
ATOM 709 C CA . THR A 1 91 ? -9.629 8.983 10.122 1.00 92.56 91 THR A CA 1
ATOM 710 C C . THR A 1 91 ? -8.837 8.771 11.403 1.00 92.56 91 THR A C 1
ATOM 712 O O . THR A 1 91 ? -9.180 7.871 12.166 1.00 92.56 91 THR A O 1
ATOM 715 N N . GLU A 1 92 ? -7.792 9.566 11.646 1.00 93.31 92 GLU A N 1
ATOM 716 C CA . GLU A 1 92 ? -6.867 9.394 12.774 1.00 93.31 92 GLU A CA 1
ATOM 717 C C . GLU A 1 92 ? -6.308 7.960 12.870 1.00 93.31 92 GLU A C 1
ATOM 719 O O . GLU A 1 92 ? -6.142 7.390 13.956 1.00 93.31 92 GLU A O 1
ATOM 724 N N . ALA A 1 93 ? -6.051 7.339 11.714 1.00 93.75 93 ALA A N 1
ATOM 725 C CA . ALA A 1 93 ? -5.609 5.955 11.655 1.00 93.75 93 ALA A CA 1
ATOM 726 C C . ALA A 1 93 ? -4.266 5.744 12.368 1.00 93.75 93 ALA A C 1
ATOM 728 O O . ALA A 1 93 ? -3.348 6.559 12.279 1.00 93.75 93 ALA A O 1
ATOM 729 N N . SER A 1 94 ? -4.131 4.614 13.064 1.00 93.81 94 SER A N 1
ATOM 730 C CA . SER A 1 94 ? -2.921 4.294 13.829 1.00 93.81 94 SER A CA 1
ATOM 731 C C . SER A 1 94 ? -1.803 3.701 12.979 1.00 93.81 94 SER A C 1
ATOM 733 O O . SER A 1 94 ? -0.633 3.828 13.341 1.00 93.81 94 SER A O 1
ATOM 735 N N . ALA A 1 95 ? -2.149 3.023 11.884 1.00 95.19 95 ALA A N 1
ATOM 736 C CA . ALA A 1 95 ? -1.180 2.389 11.002 1.00 95.19 95 ALA A CA 1
ATOM 737 C C . ALA A 1 95 ? -1.688 2.260 9.561 1.00 95.19 95 ALA A C 1
ATOM 739 O O . ALA A 1 95 ? -2.892 2.139 9.319 1.00 95.19 95 ALA A O 1
ATOM 740 N N . ILE A 1 96 ? -0.747 2.229 8.620 1.00 96.94 96 ILE A N 1
ATOM 741 C CA . ILE A 1 96 ? -0.940 1.897 7.212 1.00 96.94 96 ILE A CA 1
ATOM 742 C C . ILE A 1 96 ? -0.171 0.606 6.920 1.00 96.94 96 ILE A C 1
ATOM 744 O O . ILE A 1 96 ? 1.047 0.544 7.082 1.00 96.94 96 ILE A O 1
ATOM 748 N N . HIS A 1 97 ? -0.883 -0.408 6.433 1.00 96.81 97 HIS A N 1
ATOM 749 C CA . HIS A 1 97 ? -0.305 -1.651 5.935 1.00 96.81 97 HIS A CA 1
ATOM 750 C C . HIS A 1 97 ? -0.415 -1.698 4.413 1.00 96.81 97 HIS A C 1
ATOM 752 O O . HIS A 1 97 ? -1.476 -1.425 3.844 1.00 96.81 97 HIS A O 1
ATOM 758 N N . THR A 1 98 ? 0.665 -2.091 3.745 1.00 96.06 98 THR A N 1
ATOM 759 C CA . THR A 1 98 ? 0.664 -2.323 2.297 1.00 96.06 98 THR A CA 1
ATOM 760 C C . THR A 1 98 ? 1.600 -3.467 1.915 1.00 96.06 98 THR A C 1
ATOM 762 O O . THR A 1 98 ? 2.502 -3.837 2.668 1.00 96.06 98 THR A O 1
ATOM 765 N N . ALA A 1 99 ? 1.385 -4.065 0.743 1.00 93.69 99 ALA A N 1
ATOM 766 C CA . ALA A 1 99 ? 2.336 -5.022 0.183 1.00 93.69 99 ALA A CA 1
ATOM 767 C C . ALA A 1 99 ? 3.615 -4.296 -0.258 1.00 93.69 99 ALA A C 1
ATOM 769 O O . ALA A 1 99 ? 3.508 -3.200 -0.795 1.00 93.69 99 ALA A O 1
ATOM 770 N N . ALA A 1 100 ? 4.793 -4.903 -0.120 1.00 90.81 100 ALA A N 1
ATOM 771 C CA . ALA A 1 100 ? 6.062 -4.317 -0.565 1.00 90.81 100 ALA A CA 1
ATOM 772 C C . ALA A 1 100 ? 6.114 -4.087 -2.093 1.00 90.81 100 ALA A C 1
ATOM 774 O O . ALA A 1 100 ? 5.573 -4.873 -2.888 1.00 90.81 100 ALA A O 1
ATOM 775 N N . ALA A 1 101 ? 6.733 -2.975 -2.505 1.00 88.62 101 ALA A N 1
ATOM 776 C CA . ALA A 1 101 ? 6.998 -2.620 -3.899 1.00 88.62 101 ALA A CA 1
ATOM 777 C C . ALA A 1 101 ? 8.403 -2.991 -4.349 1.00 88.62 101 ALA A C 1
ATOM 779 O O . ALA A 1 101 ? 9.343 -2.981 -3.560 1.00 88.62 101 ALA A O 1
ATOM 780 N N . TYR A 1 102 ? 8.574 -3.164 -5.660 1.00 87.62 102 TYR A N 1
ATOM 781 C CA . TYR A 1 102 ? 9.897 -3.370 -6.254 1.00 87.62 102 TYR A CA 1
ATOM 782 C C . TYR A 1 102 ? 10.210 -2.416 -7.405 1.00 87.62 102 TYR A C 1
ATOM 784 O O . TYR A 1 102 ? 11.351 -2.330 -7.859 1.00 87.62 102 TYR A O 1
ATOM 792 N N . GLU A 1 103 ? 9.207 -1.692 -7.877 1.00 88.62 103 GLU A N 1
ATOM 793 C CA . GLU A 1 103 ? 9.280 -0.817 -9.024 1.00 88.62 103 GLU A CA 1
ATOM 794 C C . GLU A 1 103 ? 9.971 0.490 -8.639 1.00 88.62 103 GLU A C 1
ATOM 796 O O . GLU A 1 103 ? 9.725 1.005 -7.548 1.00 88.62 103 GLU A O 1
ATOM 801 N N . PRO A 1 104 ? 10.805 1.069 -9.525 1.00 87.94 104 PRO A N 1
ATOM 802 C CA . PRO A 1 104 ? 11.610 2.236 -9.170 1.00 87.94 104 PRO A CA 1
ATOM 803 C C . PRO A 1 104 ? 10.779 3.405 -8.632 1.00 87.94 104 PRO A C 1
ATOM 805 O O . PRO A 1 104 ? 11.131 3.980 -7.613 1.00 87.94 104 PRO A O 1
ATOM 808 N N . TYR A 1 105 ? 9.641 3.694 -9.269 1.00 88.81 105 TYR A N 1
ATOM 809 C CA . TYR A 1 105 ? 8.762 4.799 -8.877 1.00 88.81 105 TYR A CA 1
ATOM 810 C C . TYR A 1 105 ? 8.015 4.551 -7.559 1.00 88.81 105 TYR A C 1
ATOM 812 O O . TYR A 1 105 ? 7.572 5.496 -6.916 1.00 88.81 105 TYR A O 1
ATOM 820 N N . GLU A 1 106 ? 7.830 3.289 -7.163 1.00 90.94 106 GLU A N 1
ATOM 821 C CA . GLU A 1 106 ? 7.161 2.968 -5.903 1.00 90.94 106 GLU A CA 1
ATOM 822 C C . GLU A 1 106 ? 8.111 3.098 -4.714 1.00 90.94 106 GLU A C 1
ATOM 824 O O . GLU A 1 106 ? 7.630 3.362 -3.622 1.00 90.94 106 GLU A O 1
ATOM 829 N N . ARG A 1 107 ? 9.431 2.968 -4.913 1.00 88.44 107 ARG A N 1
ATOM 830 C CA . ARG A 1 107 ? 10.421 3.191 -3.846 1.00 88.44 107 ARG A CA 1
ATOM 831 C C . ARG A 1 107 ? 10.407 4.638 -3.376 1.00 88.44 107 ARG A C 1
ATOM 833 O O . ARG A 1 107 ? 10.181 4.882 -2.201 1.00 88.44 107 ARG A O 1
ATOM 840 N N . ASP A 1 108 ? 10.535 5.579 -4.311 1.00 90.06 108 ASP A N 1
ATOM 841 C CA . ASP A 1 108 ? 10.497 7.016 -4.004 1.00 90.06 108 ASP A CA 1
ATOM 842 C C . ASP A 1 108 ? 9.179 7.408 -3.313 1.00 90.06 108 ASP A C 1
ATOM 844 O O . ASP A 1 108 ? 9.138 8.259 -2.424 1.00 90.06 108 ASP A O 1
ATOM 848 N N . LEU A 1 109 ? 8.082 6.765 -3.720 1.00 92.75 109 LEU A N 1
ATOM 849 C CA . LEU A 1 109 ? 6.765 6.966 -3.135 1.00 92.75 109 LEU A CA 1
ATOM 850 C C . LEU A 1 109 ? 6.666 6.365 -1.727 1.00 92.75 109 LEU A C 1
ATOM 852 O O . LEU A 1 109 ? 6.132 7.017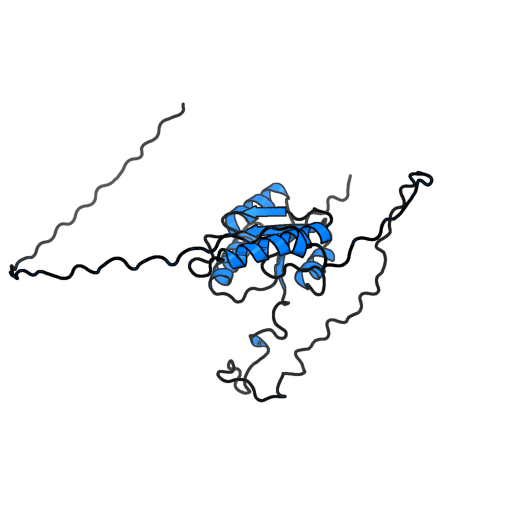 -0.835 1.00 92.75 109 LEU A O 1
ATOM 856 N N . GLU A 1 110 ? 7.163 5.147 -1.513 1.00 93.25 110 GLU A N 1
ATOM 857 C CA . GLU A 1 110 ? 7.198 4.512 -0.193 1.00 93.25 110 GLU A CA 1
ATOM 858 C C . GLU A 1 110 ? 8.070 5.300 0.783 1.00 93.25 110 GLU A C 1
ATOM 860 O O . GLU A 1 110 ? 7.640 5.499 1.912 1.00 93.25 110 GLU A O 1
ATOM 865 N N . ASP A 1 111 ? 9.215 5.825 0.346 1.00 92.62 111 ASP A N 1
ATOM 866 C CA . ASP A 1 111 ? 10.079 6.679 1.169 1.00 92.62 111 ASP A CA 1
ATOM 867 C C . ASP A 1 111 ? 9.354 7.974 1.581 1.00 92.62 111 ASP A C 1
ATOM 869 O O . ASP A 1 111 ? 9.430 8.413 2.732 1.00 92.62 111 ASP A O 1
ATOM 873 N N . ALA A 1 112 ? 8.598 8.582 0.659 1.00 93.75 112 ALA A N 1
ATOM 874 C CA . ALA A 1 112 ? 7.783 9.758 0.959 1.00 93.75 112 ALA A CA 1
ATOM 875 C C . ALA A 1 112 ? 6.663 9.447 1.969 1.00 93.75 112 ALA A C 1
ATOM 877 O O . ALA A 1 112 ? 6.414 10.244 2.876 1.00 93.75 112 ALA A O 1
ATOM 878 N N . VAL A 1 113 ? 6.010 8.287 1.840 1.00 95.44 113 VAL A N 1
ATOM 879 C CA . VAL A 1 113 ? 4.957 7.836 2.766 1.00 95.44 113 VAL A CA 1
ATOM 880 C C . VAL A 1 113 ? 5.539 7.454 4.127 1.00 95.44 113 VAL A C 1
ATOM 882 O O . VAL A 1 113 ? 4.965 7.813 5.151 1.00 95.44 113 VAL A O 1
ATOM 885 N N . GLU A 1 114 ? 6.688 6.785 4.168 1.00 95.31 114 GLU A N 1
ATOM 886 C CA . GLU A 1 114 ? 7.391 6.427 5.402 1.00 95.31 114 GLU A CA 1
ATOM 887 C C . GLU A 1 114 ? 7.791 7.683 6.183 1.00 95.31 114 GLU A C 1
ATOM 889 O O . GLU A 1 114 ? 7.579 7.756 7.397 1.00 95.31 114 GLU A O 1
ATOM 894 N N . LYS A 1 115 ? 8.273 8.717 5.483 1.00 95.62 115 LYS A N 1
ATOM 895 C CA . LYS A 1 115 ? 8.544 10.025 6.081 1.00 95.62 115 LYS A CA 1
ATOM 896 C C . LYS A 1 115 ? 7.272 10.685 6.626 1.00 95.62 115 LYS A C 1
ATOM 898 O O . LYS A 1 115 ? 7.263 11.093 7.783 1.00 95.62 115 LYS A O 1
ATOM 903 N N . LEU A 1 116 ? 6.198 10.737 5.832 1.00 94.88 116 LEU A N 1
ATOM 904 C CA . LEU A 1 116 ? 4.899 11.280 6.255 1.00 94.88 116 LEU A CA 1
ATOM 905 C C . LEU A 1 116 ? 4.382 10.588 7.527 1.00 94.88 116 LEU A C 1
ATOM 907 O O . LEU A 1 116 ? 3.927 11.248 8.461 1.00 94.88 116 LEU A O 1
ATOM 911 N N . CYS A 1 117 ? 4.468 9.258 7.573 1.00 94.88 117 CYS A N 1
ATOM 912 C CA . CYS A 1 117 ? 4.035 8.464 8.718 1.00 94.88 117 CYS A CA 1
ATOM 913 C C . CYS A 1 117 ? 4.920 8.711 9.946 1.00 94.88 117 CYS A C 1
ATOM 915 O O . CYS A 1 117 ? 4.402 8.864 11.052 1.00 94.88 117 CYS A O 1
ATOM 917 N N . SER A 1 118 ? 6.237 8.825 9.750 1.00 94.56 118 SER A N 1
ATOM 918 C CA . SER A 1 118 ? 7.195 9.129 10.819 1.00 94.56 118 SER A CA 1
ATOM 919 C C . SER A 1 118 ? 6.932 10.499 11.447 1.00 94.56 118 SER A C 1
ATOM 921 O O . SER A 1 118 ? 6.853 10.604 12.671 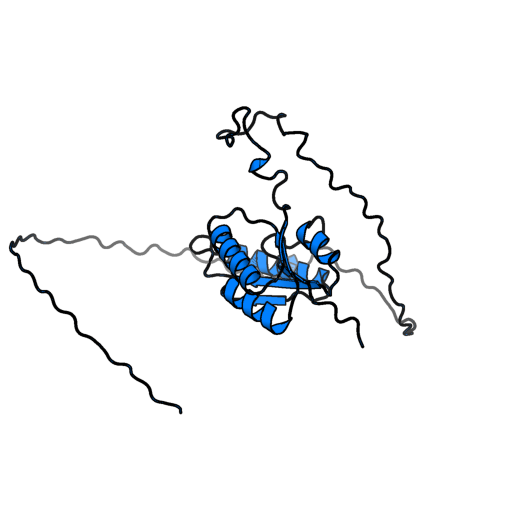1.00 94.56 118 SER A O 1
ATOM 923 N N . ASP A 1 119 ? 6.710 11.529 10.624 1.00 93.94 119 ASP A N 1
ATOM 924 C CA . ASP A 1 119 ? 6.418 12.895 11.079 1.00 93.94 119 ASP A CA 1
ATOM 925 C C . ASP A 1 119 ? 5.118 12.961 11.908 1.00 93.94 119 ASP A C 1
ATOM 927 O O . ASP A 1 119 ? 4.978 13.795 12.804 1.00 93.94 119 ASP A O 1
ATOM 931 N N . ARG A 1 120 ? 4.178 12.044 11.650 1.00 91.62 120 ARG A N 1
ATOM 932 C CA . ARG A 1 120 ? 2.855 11.970 12.293 1.00 91.62 120 ARG A CA 1
ATOM 933 C C . ARG A 1 120 ? 2.740 10.877 13.363 1.00 91.62 120 ARG A C 1
ATOM 935 O O . ARG A 1 120 ? 1.672 10.713 13.946 1.00 91.62 120 ARG A O 1
ATOM 942 N N . SER A 1 121 ? 3.822 10.147 13.655 1.00 93.56 121 SER A N 1
ATOM 943 C CA . SER A 1 121 ? 3.825 9.003 14.588 1.00 93.56 121 SER A CA 1
ATOM 944 C C . SER A 1 121 ? 2.779 7.921 14.255 1.00 93.56 121 SER A C 1
ATOM 946 O O . SER A 1 121 ? 2.189 7.314 15.150 1.00 93.56 121 SER A O 1
ATOM 948 N N . VAL A 1 122 ? 2.553 7.682 12.962 1.00 94.69 122 VAL A N 1
ATOM 949 C CA . VAL A 1 122 ? 1.685 6.621 12.429 1.00 94.69 122 VAL A CA 1
ATOM 950 C C . VAL A 1 122 ? 2.559 5.433 12.021 1.00 94.69 122 VAL A C 1
ATOM 952 O O . VAL A 1 122 ? 3.631 5.614 11.448 1.00 94.69 122 VAL A O 1
ATOM 955 N N . GLY A 1 123 ? 2.122 4.205 12.305 1.00 94.44 123 GLY A N 1
ATOM 956 C CA . GLY A 1 123 ? 2.846 3.008 11.870 1.00 94.44 123 GLY A CA 1
ATOM 957 C C . GLY A 1 123 ? 2.778 2.834 10.351 1.00 94.44 123 GLY A C 1
ATOM 958 O O . GLY A 1 123 ? 1.692 2.869 9.782 1.00 94.44 123 GLY A O 1
ATOM 959 N N . PHE A 1 124 ? 3.908 2.607 9.685 1.00 96.62 124 PHE A N 1
ATOM 960 C CA . PHE A 1 124 ? 3.933 2.228 8.271 1.00 96.62 124 PHE A CA 1
ATOM 961 C C . PHE A 1 124 ? 4.588 0.862 8.118 1.00 96.62 124 PHE A C 1
ATOM 963 O O . PHE A 1 124 ? 5.781 0.703 8.372 1.00 96.62 124 PHE A O 1
ATOM 970 N N . GLU A 1 125 ? 3.803 -0.136 7.716 1.00 95.00 125 GLU A N 1
ATOM 971 C CA . GLU A 1 125 ? 4.275 -1.509 7.588 1.00 95.00 125 GLU A CA 1
ATOM 972 C C . GLU A 1 125 ? 4.156 -2.024 6.155 1.00 95.00 125 GLU A C 1
ATOM 974 O O . GLU A 1 125 ? 3.075 -2.083 5.558 1.00 95.00 125 GLU A O 1
ATOM 979 N N . ARG A 1 126 ? 5.295 -2.477 5.633 1.00 93.81 126 ARG A N 1
ATOM 980 C CA . ARG A 1 126 ? 5.408 -3.130 4.332 1.00 93.81 126 ARG A CA 1
ATOM 981 C C . ARG A 1 126 ? 5.500 -4.631 4.534 1.00 93.81 126 ARG A C 1
ATOM 983 O O . ARG A 1 126 ? 6.305 -5.103 5.333 1.00 93.81 126 ARG A O 1
ATOM 990 N N . HIS A 1 127 ? 4.692 -5.375 3.791 1.00 93.19 127 HIS A N 1
ATOM 991 C CA . HIS A 1 127 ? 4.625 -6.828 3.914 1.00 93.19 127 HIS A CA 1
ATOM 992 C C . HIS A 1 127 ? 4.996 -7.503 2.606 1.00 93.19 127 HIS A C 1
ATOM 994 O O . HIS A 1 127 ? 4.461 -7.184 1.541 1.00 93.19 127 HIS A O 1
ATOM 1000 N N . GLU A 1 128 ? 5.881 -8.488 2.694 1.00 90.25 128 GLU A N 1
ATOM 1001 C CA . GLU A 1 128 ? 6.212 -9.324 1.552 1.00 90.25 128 GLU A CA 1
ATOM 1002 C C . GLU A 1 128 ? 5.040 -10.230 1.188 1.00 90.25 128 GLU A C 1
ATOM 1004 O O . GLU A 1 128 ? 4.410 -10.840 2.047 1.00 90.25 128 GLU A O 1
ATOM 1009 N N . GLY A 1 129 ? 4.728 -10.315 -0.101 1.00 83.12 129 GLY A N 1
ATOM 1010 C CA . GLY A 1 129 ? 3.603 -11.135 -0.564 1.00 83.12 129 GLY A CA 1
ATOM 1011 C C . GLY A 1 129 ? 3.366 -11.137 -2.068 1.00 83.12 129 GLY A C 1
ATOM 1012 O O . GLY A 1 129 ? 2.356 -11.660 -2.533 1.00 83.12 129 GLY A O 1
ATOM 1013 N N . ARG A 1 130 ? 4.247 -10.509 -2.851 1.00 85.88 130 ARG A N 1
ATOM 1014 C CA . ARG A 1 130 ? 4.164 -10.499 -4.321 1.00 85.88 130 ARG A CA 1
ATOM 1015 C C . ARG A 1 130 ? 5.169 -11.434 -4.973 1.00 85.88 130 ARG A C 1
ATOM 1017 O O . ARG A 1 130 ? 4.936 -11.884 -6.092 1.00 85.88 130 ARG A O 1
ATOM 1024 N N . LEU A 1 131 ? 6.267 -11.711 -4.280 1.00 87.94 131 LEU A N 1
ATOM 1025 C CA . LEU A 1 131 ? 7.299 -12.637 -4.706 1.00 87.94 131 LEU A CA 1
ATOM 1026 C C . LEU A 1 131 ? 7.233 -13.886 -3.831 1.00 87.94 131 LEU A C 1
ATOM 1028 O O . LEU A 1 131 ? 6.885 -13.803 -2.657 1.00 87.94 131 LEU A O 1
ATOM 1032 N N . LEU A 1 132 ? 7.583 -15.037 -4.409 1.00 86.69 132 LEU A N 1
ATOM 1033 C CA . LEU A 1 132 ? 7.731 -16.280 -3.645 1.00 86.69 132 LEU A CA 1
ATOM 1034 C C . LEU A 1 132 ? 8.863 -16.168 -2.618 1.00 86.69 132 LEU A C 1
ATOM 1036 O O . LEU A 1 132 ? 8.744 -16.680 -1.516 1.00 86.69 132 LEU A O 1
ATOM 1040 N N . ASN A 1 133 ? 9.941 -15.484 -3.001 1.00 82.88 133 ASN A N 1
ATOM 1041 C CA . ASN A 1 133 ? 11.084 -15.181 -2.155 1.00 82.88 133 ASN A CA 1
ATOM 1042 C C . ASN A 1 133 ? 11.412 -13.700 -2.320 1.00 82.88 133 ASN A C 1
ATOM 1044 O O . ASN A 1 133 ? 11.404 -13.200 -3.450 1.00 82.88 133 ASN A O 1
ATOM 1048 N N . ALA A 1 134 ? 11.726 -13.025 -1.219 1.00 80.88 134 ALA A N 1
ATOM 1049 C CA . ALA A 1 134 ? 12.250 -11.669 -1.269 1.00 80.88 134 ALA A CA 1
ATOM 1050 C C . ALA A 1 134 ? 13.566 -11.646 -2.083 1.00 80.88 134 ALA A C 1
ATOM 1052 O O . ALA A 1 134 ? 14.298 -12.645 -2.114 1.00 80.88 134 ALA A O 1
ATOM 1053 N N . PRO A 1 135 ? 13.869 -10.557 -2.807 1.00 81.69 135 PRO A N 1
ATOM 1054 C CA . PRO A 1 135 ? 15.002 -10.523 -3.732 1.00 81.69 135 PRO A CA 1
ATOM 1055 C C . PRO A 1 135 ? 16.354 -10.661 -3.022 1.00 81.69 135 PRO A C 1
ATOM 1057 O O . PRO A 1 135 ? 17.313 -11.155 -3.605 1.00 81.69 135 PRO A O 1
ATOM 1060 N N . ASP A 1 136 ? 16.434 -10.259 -1.758 1.00 79.00 136 ASP A N 1
ATOM 1061 C CA . ASP A 1 136 ? 17.595 -10.417 -0.890 1.00 79.00 136 ASP A CA 1
ATOM 1062 C C . ASP A 1 136 ? 17.784 -11.854 -0.381 1.00 79.00 136 ASP A C 1
ATOM 1064 O O . ASP A 1 136 ? 18.913 -12.215 -0.046 1.00 79.00 136 ASP A O 1
ATOM 1068 N N . ALA A 1 137 ? 16.729 -12.674 -0.380 1.00 79.88 137 ALA A N 1
ATOM 1069 C CA . ALA A 1 137 ? 16.780 -14.080 0.018 1.00 79.88 137 ALA A CA 1
ATOM 1070 C C . ALA A 1 137 ? 17.368 -15.000 -1.070 1.00 79.88 137 ALA A C 1
ATOM 1072 O O . ALA A 1 137 ? 17.799 -16.112 -0.769 1.00 79.88 137 ALA A O 1
ATOM 1073 N N . VAL A 1 138 ? 17.402 -14.565 -2.336 1.00 81.94 138 VAL A N 1
ATOM 1074 C CA . VAL A 1 138 ? 17.913 -15.367 -3.463 1.00 81.94 138 VAL A CA 1
ATOM 1075 C C . VAL A 1 138 ? 19.228 -14.782 -3.975 1.00 81.94 138 VAL A C 1
ATOM 1077 O O . VAL A 1 138 ? 19.252 -13.966 -4.895 1.00 81.94 138 VAL A O 1
ATOM 1080 N N . ARG A 1 139 ? 20.340 -15.235 -3.390 1.00 81.31 139 ARG A N 1
ATOM 1081 C CA . ARG A 1 139 ? 21.700 -14.779 -3.718 1.00 81.31 139 ARG A CA 1
ATOM 1082 C C . ARG A 1 139 ? 22.594 -15.920 -4.199 1.00 81.31 139 ARG A C 1
ATOM 1084 O O . ARG A 1 139 ? 22.328 -17.096 -3.932 1.00 81.31 139 ARG A O 1
ATOM 1091 N N . THR A 1 140 ? 23.641 -15.578 -4.945 1.00 83.50 140 THR A N 1
ATOM 1092 C CA . THR A 1 140 ? 24.737 -16.501 -5.261 1.00 83.50 140 THR A CA 1
ATOM 1093 C C . THR A 1 140 ? 25.492 -16.874 -3.984 1.00 83.50 140 THR A C 1
ATOM 1095 O O . THR A 1 140 ? 25.317 -16.246 -2.939 1.00 83.50 140 THR A O 1
ATOM 1098 N N . ASN A 1 141 ? 26.368 -17.881 -4.059 1.00 79.75 141 ASN A N 1
ATOM 1099 C CA . ASN A 1 141 ? 27.256 -18.219 -2.939 1.00 79.75 141 ASN A CA 1
ATOM 1100 C C . ASN A 1 141 ? 28.113 -17.020 -2.490 1.00 79.75 141 ASN A C 1
ATOM 1102 O O . ASN A 1 141 ? 28.480 -16.942 -1.323 1.00 79.75 141 ASN A O 1
ATOM 1106 N N . ASP A 1 142 ? 28.387 -16.092 -3.408 1.00 82.06 142 ASP A N 1
ATOM 1107 C CA . ASP A 1 142 ? 29.166 -14.877 -3.165 1.00 82.06 142 ASP A CA 1
ATOM 1108 C C . ASP A 1 142 ? 28.310 -13.715 -2.615 1.00 82.06 142 ASP A C 1
ATOM 1110 O O . ASP A 1 142 ? 28.832 -12.650 -2.303 1.00 82.06 142 ASP A O 1
ATOM 1114 N N . GLY A 1 143 ? 26.993 -13.908 -2.453 1.00 81.62 143 GLY A N 1
ATOM 1115 C CA . GLY A 1 143 ? 26.072 -12.909 -1.901 1.00 81.62 143 GLY A CA 1
ATOM 1116 C C . GLY A 1 143 ? 25.490 -11.926 -2.923 1.00 81.62 143 GLY A C 1
ATOM 1117 O O . GLY A 1 143 ? 24.711 -11.047 -2.540 1.00 81.62 143 GLY A O 1
ATOM 1118 N N . ASP A 1 144 ? 25.811 -12.090 -4.205 1.00 83.94 144 ASP A N 1
ATOM 1119 C CA . ASP A 1 144 ? 25.354 -11.226 -5.294 1.00 83.94 144 ASP A CA 1
ATOM 1120 C C . ASP A 1 144 ? 24.014 -11.688 -5.898 1.00 83.94 144 ASP A C 1
ATOM 1122 O O . ASP A 1 144 ? 23.665 -12.874 -5.836 1.00 83.94 144 ASP A O 1
ATOM 1126 N N . PRO A 1 145 ? 23.243 -10.785 -6.534 1.00 83.50 145 PRO A N 1
ATOM 1127 C CA . PRO A 1 145 ? 22.075 -11.169 -7.318 1.00 83.50 145 PRO A CA 1
ATOM 1128 C C . PRO A 1 145 ? 22.461 -12.038 -8.523 1.00 83.50 145 PRO A C 1
ATOM 1130 O O . PRO A 1 145 ? 23.419 -11.742 -9.245 1.00 83.50 145 PRO A O 1
ATOM 1133 N N . TYR A 1 146 ? 21.666 -13.074 -8.799 1.00 81.19 146 TYR A N 1
ATOM 1134 C CA . TYR A 1 146 ? 21.837 -13.900 -9.996 1.00 81.19 146 TYR A CA 1
ATOM 1135 C C . TYR A 1 146 ? 21.654 -13.075 -11.280 1.00 81.19 146 TYR A C 1
ATOM 1137 O O . TYR A 1 146 ? 20.620 -12.442 -11.479 1.00 81.19 146 TYR A O 1
ATOM 1145 N N . GLN A 1 147 ? 22.644 -13.129 -12.176 1.00 82.75 147 GLN A N 1
ATOM 1146 C CA . GLN A 1 147 ? 22.602 -12.472 -13.495 1.00 82.75 147 GLN A CA 1
ATOM 1147 C C . GLN A 1 147 ? 22.029 -13.378 -14.599 1.00 82.75 147 GLN A C 1
ATOM 1149 O O . GLN A 1 147 ? 21.593 -12.905 -15.646 1.00 82.75 147 GLN A O 1
ATOM 1154 N N . SER A 1 148 ? 22.032 -14.692 -14.373 1.00 80.75 148 SER A N 1
ATOM 1155 C CA . SER A 1 148 ? 21.438 -15.707 -15.243 1.00 80.75 148 SER A CA 1
ATOM 1156 C C . SER A 1 148 ? 20.388 -16.502 -14.471 1.00 80.75 148 SER A C 1
ATOM 1158 O O . SER A 1 148 ? 20.397 -16.514 -13.239 1.00 80.75 148 SER A O 1
ATOM 1160 N N . SER A 1 149 ? 19.462 -17.157 -15.183 1.00 69.44 149 SER A N 1
ATOM 1161 C CA . SER A 1 149 ? 18.462 -18.011 -14.539 1.00 69.44 149 SER A CA 1
ATOM 1162 C C . SER A 1 149 ? 19.160 -19.018 -13.618 1.00 69.44 149 SER A C 1
ATOM 1164 O O . SER A 1 149 ? 20.034 -19.752 -14.091 1.00 69.44 149 SER A O 1
ATOM 1166 N N . PRO A 1 150 ? 18.809 -19.058 -12.320 1.00 65.12 150 PRO A N 1
ATOM 1167 C CA . PRO A 1 150 ? 19.450 -19.971 -11.391 1.00 65.12 150 PRO A CA 1
ATOM 1168 C C . PRO A 1 150 ? 19.218 -21.416 -11.857 1.00 65.12 150 PRO A C 1
ATOM 1170 O O . PRO A 1 150 ? 18.131 -21.733 -12.354 1.00 65.12 150 PRO A O 1
ATOM 1173 N N . PRO A 1 151 ? 20.221 -22.302 -11.733 1.00 64.25 151 PRO A N 1
ATOM 1174 C CA . PRO A 1 151 ? 20.090 -23.684 -12.173 1.00 64.25 151 PRO A CA 1
ATOM 1175 C C . PRO A 1 151 ? 18.926 -24.367 -11.442 1.00 64.25 151 PRO A C 1
ATOM 1177 O O . PRO A 1 151 ? 18.789 -24.262 -10.219 1.00 64.25 151 PRO A O 1
ATOM 1180 N N . THR A 1 152 ? 18.082 -25.056 -12.213 1.00 51.84 152 THR A N 1
ATOM 1181 C CA . THR A 1 152 ? 16.857 -25.721 -11.758 1.00 51.84 152 THR A CA 1
ATOM 1182 C C . THR A 1 152 ? 17.136 -26.584 -10.523 1.00 51.84 152 THR A C 1
ATOM 1184 O O . THR A 1 152 ? 17.919 -27.528 -10.594 1.00 51.84 152 THR A O 1
ATOM 1187 N N . GLY A 1 153 ? 16.514 -26.255 -9.384 1.00 57.44 153 GLY A N 1
ATOM 1188 C CA . GLY A 1 153 ? 16.623 -27.025 -8.136 1.00 57.44 153 GLY A CA 1
ATOM 1189 C C . GLY A 1 153 ? 17.450 -26.388 -7.013 1.00 57.44 153 GLY A C 1
ATOM 1190 O O . GLY A 1 153 ? 17.396 -26.887 -5.895 1.00 57.44 153 GLY A O 1
ATOM 1191 N N . LYS A 1 154 ? 18.148 -25.267 -7.252 1.00 53.19 154 LYS A N 1
ATOM 1192 C CA . LYS A 1 154 ? 18.780 -24.457 -6.189 1.00 53.19 154 LYS A CA 1
ATOM 1193 C C . LYS A 1 154 ? 17.908 -23.268 -5.775 1.00 53.19 154 LYS A C 1
ATOM 1195 O O . LYS A 1 154 ? 18.385 -22.141 -5.688 1.00 53.19 154 LYS A O 1
ATOM 1200 N N . GLN A 1 155 ? 16.613 -23.494 -5.560 1.00 54.22 155 GLN A N 1
ATOM 1201 C CA . GLN A 1 155 ? 15.882 -22.543 -4.724 1.00 54.22 155 GLN A CA 1
ATOM 1202 C C . GLN A 1 155 ? 16.413 -22.713 -3.296 1.00 54.22 155 GLN A C 1
ATOM 1204 O O . GLN A 1 155 ? 16.570 -23.862 -2.876 1.00 54.22 155 GLN A O 1
ATOM 1209 N N . PRO A 1 156 ? 16.714 -21.634 -2.554 1.00 51.62 156 PRO A N 1
ATOM 1210 C CA . PRO A 1 156 ? 16.968 -21.746 -1.127 1.00 51.62 156 PRO A CA 1
ATOM 1211 C C . PRO A 1 156 ? 15.721 -22.376 -0.500 1.00 51.62 156 PRO A C 1
ATOM 1213 O O . PRO A 1 156 ? 14.682 -21.738 -0.375 1.00 51.62 156 PRO A O 1
ATOM 1216 N N . SER A 1 157 ? 15.776 -23.664 -0.164 1.00 49.72 157 SER A N 1
ATOM 1217 C CA . SER A 1 157 ? 14.659 -24.365 0.481 1.00 49.72 157 SER A CA 1
ATOM 1218 C C . SER A 1 157 ? 14.334 -23.778 1.859 1.00 49.72 157 SER A C 1
ATOM 1220 O O . SER A 1 157 ? 13.279 -24.067 2.411 1.00 49.72 157 SER A O 1
ATOM 1222 N N . GLU A 1 158 ? 15.230 -22.947 2.400 1.00 49.72 158 GLU A N 1
ATOM 1223 C CA . GLU A 1 158 ? 15.062 -22.216 3.656 1.00 49.72 158 GLU A CA 1
ATOM 1224 C C . GLU A 1 158 ? 14.098 -21.027 3.564 1.00 49.72 158 GLU A C 1
ATOM 1226 O O . GLU A 1 158 ? 13.538 -20.642 4.586 1.00 49.72 158 GLU A O 1
ATOM 1231 N N . SER A 1 159 ? 13.857 -20.450 2.380 1.00 46.94 159 SER A N 1
ATOM 1232 C CA . SER A 1 159 ? 13.024 -19.242 2.266 1.00 46.94 159 SER A CA 1
ATOM 1233 C C . SER A 1 159 ? 11.531 -19.528 2.102 1.00 46.94 159 SER A C 1
ATOM 1235 O O . SER A 1 159 ? 10.718 -18.623 2.285 1.00 46.94 159 SER A O 1
ATOM 1237 N N . ILE A 1 160 ? 11.138 -20.787 1.866 1.00 48.19 160 ILE A N 1
ATOM 1238 C CA . ILE A 1 160 ? 9.744 -21.217 2.033 1.00 48.19 160 ILE A CA 1
ATOM 1239 C C . ILE A 1 160 ? 9.514 -21.444 3.530 1.00 48.19 160 ILE A C 1
ATOM 1241 O O . ILE A 1 160 ? 9.300 -22.561 4.000 1.00 48.19 160 ILE A O 1
ATOM 1245 N N . SER A 1 161 ? 9.557 -20.359 4.304 1.00 40.78 161 SER A N 1
ATOM 1246 C CA . SER A 1 161 ? 8.837 -20.330 5.566 1.00 40.78 161 SER A CA 1
ATOM 1247 C C . SER A 1 161 ? 7.380 -20.560 5.200 1.00 40.78 161 SER A C 1
ATOM 1249 O O . SER A 1 161 ? 6.700 -19.678 4.669 1.00 40.78 161 SER A O 1
ATOM 1251 N N . ALA A 1 162 ? 6.907 -21.784 5.426 1.00 41.03 162 ALA A N 1
ATOM 1252 C CA . ALA A 1 162 ? 5.494 -22.040 5.544 1.00 41.03 162 ALA A CA 1
ATOM 1253 C C . ALA A 1 162 ? 5.013 -21.147 6.687 1.00 41.03 162 ALA A C 1
ATOM 1255 O O . ALA A 1 162 ? 5.045 -21.548 7.851 1.00 41.03 162 ALA A O 1
ATOM 1256 N N . THR A 1 163 ? 4.583 -19.924 6.361 1.00 38.25 163 THR A N 1
ATOM 1257 C CA . THR A 1 163 ? 3.687 -19.176 7.230 1.00 38.25 163 THR A CA 1
ATOM 1258 C C . THR A 1 163 ? 2.537 -20.129 7.433 1.00 38.25 163 THR A C 1
ATOM 1260 O O . THR A 1 163 ? 1.787 -20.417 6.499 1.00 38.25 163 THR A O 1
ATOM 1263 N N . SER A 1 164 ? 2.532 -20.757 8.607 1.00 37.56 164 SER A N 1
ATOM 1264 C CA . SER A 1 164 ? 1.728 -21.932 8.854 1.00 37.56 164 SER A CA 1
ATOM 1265 C C . SER 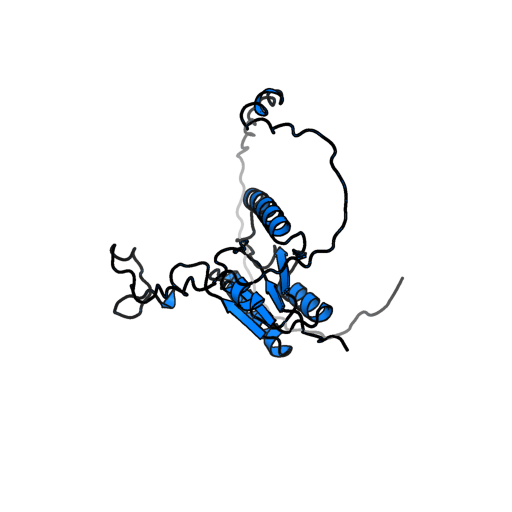A 1 164 ? 0.314 -21.614 8.411 1.00 37.56 164 SER A C 1
ATOM 1267 O O . SER A 1 164 ? -0.255 -20.597 8.824 1.00 37.56 164 SER A O 1
ATOM 1269 N N . CYS A 1 165 ? -0.249 -22.484 7.581 1.00 29.17 165 CYS A N 1
ATOM 1270 C CA . CYS A 1 165 ? -1.677 -22.546 7.345 1.00 29.17 165 CYS A CA 1
ATOM 1271 C C . CYS A 1 165 ? -2.335 -23.025 8.658 1.00 29.17 165 CYS A C 1
ATOM 1273 O O . CYS A 1 165 ? -2.862 -24.123 8.766 1.00 29.17 165 CYS A O 1
ATOM 1275 N N . ALA A 1 166 ? -2.203 -22.225 9.714 1.00 36.31 166 ALA A N 1
ATOM 1276 C CA . ALA A 1 166 ? -2.756 -22.425 11.037 1.00 36.31 166 ALA A CA 1
ATOM 1277 C C . ALA A 1 166 ? -3.663 -21.234 11.345 1.00 36.31 166 ALA A C 1
ATOM 1279 O O . ALA A 1 166 ? -3.568 -20.601 12.388 1.00 36.31 166 ALA A O 1
ATOM 1280 N N . HIS A 1 167 ? -4.571 -20.924 10.423 1.00 35.97 167 HIS A N 1
ATOM 1281 C CA . HIS A 1 167 ? -5.818 -20.280 10.803 1.00 35.97 167 HIS A CA 1
ATOM 1282 C C . HIS A 1 167 ? -6.928 -21.315 10.701 1.00 35.97 167 HIS A C 1
ATOM 1284 O O . HIS A 1 167 ? -7.610 -21.479 9.694 1.00 35.97 167 HIS A O 1
ATOM 1290 N N . ARG A 1 168 ? -7.098 -22.026 11.820 1.00 31.16 168 ARG A N 1
ATOM 1291 C CA . ARG A 1 168 ? -8.387 -22.574 12.229 1.00 31.16 168 ARG A CA 1
ATOM 1292 C C . ARG A 1 168 ? -9.405 -21.443 12.074 1.00 31.16 168 ARG A C 1
ATOM 1294 O O . ARG A 1 168 ? -9.321 -20.459 12.803 1.00 31.16 168 ARG A O 1
ATOM 1301 N N . ALA A 1 169 ? -10.333 -21.581 11.129 1.00 33.75 169 ALA A N 1
ATOM 1302 C CA . ALA A 1 169 ? -11.472 -20.687 10.963 1.00 33.75 169 ALA A CA 1
ATOM 1303 C C . ALA A 1 169 ? -12.259 -20.634 12.282 1.00 33.75 169 ALA A C 1
ATOM 1305 O O . ALA A 1 169 ? -13.078 -21.498 12.589 1.00 33.75 169 ALA A O 1
ATOM 1306 N N . SER A 1 170 ? -11.939 -19.653 13.117 1.00 38.41 170 SER A N 1
ATOM 1307 C CA . SER A 1 170 ? -12.539 -19.456 14.423 1.00 38.41 170 SER A CA 1
ATOM 1308 C C . SER A 1 170 ? -13.279 -18.128 14.403 1.00 38.41 170 SER A C 1
ATOM 1310 O O . SER A 1 170 ? -12.697 -17.077 14.635 1.00 38.41 170 SER A O 1
ATOM 1312 N N . ARG A 1 171 ? -14.593 -18.243 14.187 1.00 37.94 171 ARG A N 1
ATOM 1313 C CA . ARG A 1 171 ? -15.639 -17.279 14.560 1.00 37.94 171 ARG A CA 1
ATOM 1314 C C . ARG A 1 171 ? -15.638 -15.945 13.812 1.00 37.94 171 ARG A C 1
ATOM 1316 O O . ARG A 1 171 ? -15.460 -14.890 14.408 1.00 37.94 171 ARG A O 1
ATOM 1323 N N . ILE A 1 172 ? -16.102 -15.986 12.567 1.00 31.94 172 ILE A N 1
ATOM 1324 C CA . ILE A 1 172 ? -17.082 -14.978 12.145 1.00 31.94 172 ILE A CA 1
ATOM 1325 C C . ILE A 1 172 ? -18.413 -15.444 12.741 1.00 31.94 172 ILE A C 1
ATOM 1327 O O . ILE A 1 172 ? -19.018 -16.403 12.271 1.00 31.94 172 ILE A O 1
ATOM 1331 N N . SER A 1 173 ? -18.808 -14.852 13.866 1.00 30.56 173 SER A N 1
ATOM 1332 C CA . SER A 1 173 ? -20.146 -15.041 14.424 1.00 30.56 173 SER A CA 1
ATOM 1333 C C . SER A 1 173 ? -21.130 -14.249 13.562 1.00 30.56 173 SER A C 1
ATOM 1335 O O . SER A 1 173 ? -21.045 -13.019 13.559 1.00 30.56 173 SER A O 1
ATOM 1337 N N . PRO A 1 174 ? -22.089 -14.877 12.859 1.00 33.62 174 PRO A N 1
ATOM 1338 C CA . PRO A 1 174 ? -23.231 -14.133 12.375 1.00 33.62 174 PRO A CA 1
ATOM 1339 C C . PRO A 1 174 ? -24.083 -13.811 13.600 1.00 33.62 174 PRO A C 1
ATOM 1341 O O . PRO A 1 174 ? -24.775 -14.673 14.153 1.00 33.62 174 PRO A O 1
ATOM 1344 N N . ARG A 1 175 ? -24.037 -12.556 14.052 1.00 34.06 175 ARG A N 1
ATOM 1345 C CA . ARG A 1 175 ? -25.025 -12.047 15.001 1.00 34.06 175 ARG A CA 1
ATOM 1346 C C . ARG A 1 175 ? -26.382 -12.109 14.296 1.00 34.06 175 ARG A C 1
ATOM 1348 O O . ARG A 1 175 ? -26.721 -11.239 13.504 1.00 34.06 175 ARG A O 1
ATOM 1355 N N . ARG A 1 176 ? -27.131 -13.189 14.552 1.00 36.09 176 ARG A N 1
ATOM 1356 C CA . ARG A 1 176 ? -28.512 -13.407 14.103 1.00 36.09 176 ARG A CA 1
ATOM 1357 C C . ARG A 1 176 ? -29.378 -12.225 14.548 1.00 36.09 176 ARG A C 1
ATOM 1359 O O . ARG A 1 176 ? -29.856 -12.212 15.680 1.00 36.09 176 ARG A O 1
ATOM 1366 N N . SER A 1 177 ? -29.647 -11.278 13.657 1.00 32.06 177 SER A N 1
ATOM 1367 C CA . SER A 1 177 ? -30.894 -10.523 13.711 1.00 32.06 177 SER A CA 1
ATOM 1368 C C . SER A 1 177 ? -31.942 -11.326 12.948 1.00 32.06 177 SER A C 1
ATOM 1370 O O . SER A 1 177 ? -31.861 -11.628 11.761 1.00 32.06 177 SER A O 1
ATOM 1372 N N . ARG A 1 178 ? -32.892 -11.804 13.735 1.00 33.41 178 ARG A N 1
ATOM 1373 C CA . ARG A 1 178 ? -34.039 -12.601 13.345 1.00 33.41 178 ARG A CA 1
ATOM 1374 C C . ARG A 1 178 ? -35.020 -11.663 12.641 1.00 33.41 178 ARG A C 1
ATOM 1376 O O . ARG A 1 178 ? -35.678 -10.876 13.311 1.00 33.41 178 ARG A O 1
ATOM 1383 N N . THR A 1 179 ? -35.144 -11.758 11.321 1.00 32.62 179 THR A N 1
ATOM 1384 C CA . THR A 1 179 ? -36.292 -11.180 10.613 1.00 32.62 179 THR A CA 1
ATOM 1385 C C . THR A 1 179 ? -36.903 -12.229 9.701 1.00 32.62 179 THR A C 1
ATOM 1387 O O . THR A 1 179 ? -36.254 -12.842 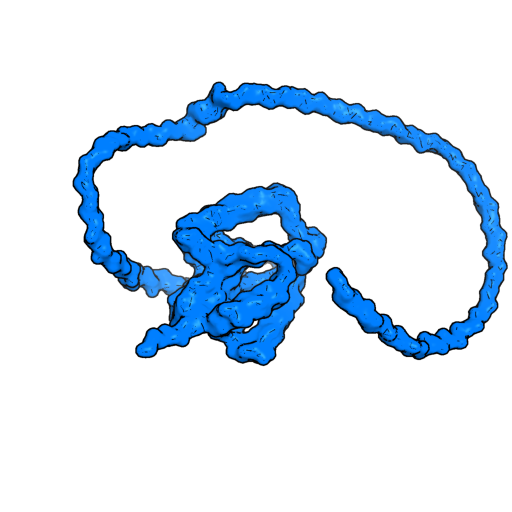8.859 1.00 32.62 179 THR A O 1
ATOM 1390 N N . ILE A 1 180 ? -38.164 -12.483 10.009 1.00 34.31 180 ILE A N 1
ATOM 1391 C CA . ILE A 1 180 ? -39.078 -13.449 9.428 1.00 34.31 180 ILE A CA 1
ATOM 1392 C C . ILE A 1 180 ? -39.538 -12.895 8.085 1.00 34.31 180 ILE A C 1
ATOM 1394 O O . ILE A 1 180 ? -40.123 -11.821 8.084 1.00 34.31 180 ILE A O 1
ATOM 1398 N N . TRP A 1 181 ? -39.358 -13.644 6.997 1.00 28.31 181 TRP A N 1
ATOM 1399 C CA . TRP A 1 181 ? -40.322 -13.664 5.896 1.00 28.31 181 TRP A CA 1
ATOM 1400 C C . TRP A 1 181 ? -40.429 -15.084 5.346 1.00 28.31 181 TRP A C 1
ATOM 1402 O O . TRP A 1 181 ? -39.460 -15.705 4.912 1.00 28.31 181 TRP A O 1
ATOM 1412 N N . THR A 1 182 ? -41.641 -15.606 5.452 1.00 30.41 182 THR A N 1
ATOM 1413 C CA . THR A 1 182 ? -42.122 -16.861 4.892 1.00 30.41 182 THR A CA 1
ATOM 1414 C C . THR A 1 182 ? -42.215 -16.781 3.368 1.00 30.41 182 THR A C 1
ATOM 1416 O O . THR A 1 182 ? -42.822 -15.862 2.831 1.00 30.41 182 THR A O 1
ATOM 1419 N N . THR A 1 183 ? -41.613 -17.780 2.717 1.00 32.38 183 THR A N 1
ATOM 1420 C CA . THR A 1 183 ? -41.985 -18.461 1.458 1.00 32.38 183 THR A CA 1
ATOM 1421 C C . THR A 1 183 ? -42.764 -17.700 0.377 1.00 32.38 183 THR A C 1
ATOM 1423 O O . THR A 1 183 ? -43.949 -17.417 0.529 1.00 32.38 183 THR A O 1
ATOM 1426 N N . GLY A 1 184 ? -42.136 -17.579 -0.799 1.00 28.80 184 GLY A N 1
ATOM 1427 C CA . GLY A 1 184 ? -42.796 -17.194 -2.046 1.00 28.80 184 GLY A CA 1
ATOM 1428 C C . GLY A 1 184 ? -41.948 -17.439 -3.301 1.00 28.80 184 GLY A C 1
ATOM 1429 O O . GLY A 1 184 ? -41.401 -16.505 -3.860 1.00 28.80 184 GLY A O 1
ATOM 1430 N N . SER A 1 185 ? -41.913 -18.697 -3.748 1.00 34.31 185 SER A N 1
ATOM 1431 C CA . SER A 1 185 ? -41.931 -19.119 -5.162 1.00 34.31 185 SER A CA 1
ATOM 1432 C C . SER A 1 185 ? -40.746 -18.865 -6.125 1.00 34.31 185 SER A C 1
ATOM 1434 O O . SER A 1 185 ? -40.415 -17.753 -6.516 1.00 34.31 185 SER A O 1
ATOM 1436 N N . SER A 1 186 ? -40.296 -20.006 -6.666 1.00 37.19 186 SER A N 1
ATOM 1437 C CA . SER A 1 186 ? -39.750 -20.289 -8.006 1.00 37.19 186 SER A CA 1
ATOM 1438 C C . SER A 1 186 ? -38.400 -19.695 -8.419 1.00 37.19 186 SER A C 1
ATOM 1440 O O . SER A 1 186 ? -38.301 -18.627 -9.019 1.00 37.19 186 SER A O 1
ATOM 1442 N N . ALA A 1 187 ? -37.378 -20.528 -8.229 1.00 33.22 187 ALA A N 1
ATOM 1443 C CA . ALA A 1 187 ? -36.136 -20.525 -8.982 1.00 33.22 187 ALA A CA 1
ATOM 1444 C C . ALA A 1 187 ? -36.383 -20.630 -10.501 1.00 33.22 187 ALA A C 1
ATOM 1446 O O . ALA A 1 187 ? -37.158 -21.470 -10.960 1.00 33.22 187 ALA A O 1
ATOM 1447 N N . ARG A 1 188 ? -35.650 -19.832 -11.285 1.00 35.75 188 ARG A N 1
ATOM 1448 C CA . ARG A 1 188 ? -35.309 -20.155 -12.677 1.00 35.75 188 ARG A CA 1
ATOM 1449 C C . ARG A 1 188 ? -33.791 -20.337 -12.757 1.00 35.75 188 ARG A C 1
ATOM 1451 O O . ARG A 1 188 ? -33.078 -19.478 -12.239 1.00 35.75 188 ARG A O 1
ATOM 1458 N N . PRO A 1 189 ? -33.276 -21.411 -13.373 1.00 44.06 189 PRO A N 1
ATOM 1459 C CA . PRO A 1 189 ? -31.847 -21.528 -13.624 1.00 44.06 189 PRO A CA 1
ATOM 1460 C C . PRO A 1 189 ? -31.401 -20.507 -14.683 1.00 44.06 189 PRO A C 1
ATOM 1462 O O . PRO A 1 189 ? -32.096 -20.259 -15.668 1.00 44.06 189 PRO A O 1
ATOM 1465 N N . ASN A 1 190 ? -30.236 -19.909 -14.444 1.00 45.25 190 ASN A N 1
ATOM 1466 C CA . ASN A 1 190 ? -29.553 -18.972 -15.334 1.00 45.25 190 ASN A CA 1
ATOM 1467 C C . ASN A 1 190 ? -29.004 -19.742 -16.558 1.00 45.25 190 ASN A C 1
ATOM 1469 O O . ASN A 1 190 ? -28.361 -20.776 -16.347 1.00 45.25 190 ASN A O 1
ATOM 1473 N N . PRO A 1 191 ? -29.244 -19.320 -17.815 1.00 42.34 191 PRO A N 1
ATOM 1474 C CA . PRO A 1 191 ? -28.740 -20.048 -18.974 1.00 42.34 191 PRO A CA 1
ATOM 1475 C C . PRO A 1 191 ? -27.210 -19.993 -19.055 1.00 42.34 191 PRO A C 1
ATOM 1477 O O . PRO A 1 191 ? -26.568 -18.962 -18.853 1.00 42.34 191 PRO A O 1
ATOM 1480 N N . THR A 1 192 ? -26.631 -21.150 -19.359 1.00 48.38 192 THR A N 1
ATOM 1481 C CA . THR A 1 192 ? -25.208 -21.377 -19.603 1.00 48.38 192 THR A CA 1
ATOM 1482 C C . THR A 1 192 ? -24.691 -20.513 -20.761 1.00 48.38 192 THR A C 1
ATOM 1484 O O . THR A 1 192 ? -25.376 -20.278 -21.756 1.00 48.38 192 THR A O 1
ATOM 1487 N N . GLY A 1 193 ? -23.446 -20.040 -20.629 1.00 39.59 193 GLY A N 1
ATOM 1488 C CA . GLY A 1 193 ? -22.781 -19.021 -21.457 1.00 39.59 193 GLY A CA 1
ATOM 1489 C C . GLY A 1 193 ? -22.499 -19.354 -22.932 1.00 39.59 193 GLY A C 1
ATOM 1490 O O . GLY A 1 193 ? -21.473 -18.934 -23.458 1.00 39.59 193 GLY A O 1
ATOM 1491 N N . ARG A 1 194 ? -23.388 -20.073 -23.625 1.00 43.25 194 ARG A N 1
ATOM 1492 C CA . ARG A 1 194 ? -23.340 -20.273 -25.085 1.00 43.25 194 ARG A CA 1
ATOM 1493 C C . ARG A 1 194 ? -24.481 -19.597 -25.854 1.00 43.25 194 ARG A C 1
ATOM 1495 O O . ARG A 1 194 ? -24.328 -19.387 -27.052 1.00 43.25 194 ARG A O 1
ATOM 1502 N N . GLU A 1 195 ? -25.563 -19.171 -25.199 1.00 42.16 195 GLU A N 1
ATOM 1503 C CA . GLU A 1 195 ? -26.726 -18.574 -25.889 1.00 42.16 195 GLU A CA 1
ATOM 1504 C C . GLU A 1 195 ? -26.712 -17.033 -25.969 1.00 42.16 195 GLU A C 1
ATOM 1506 O O . GLU A 1 195 ? -27.420 -16.449 -26.788 1.00 42.16 195 GLU A O 1
ATOM 1511 N N . ALA A 1 196 ? -25.845 -16.346 -25.215 1.00 41.56 196 ALA A N 1
ATOM 1512 C CA . ALA A 1 196 ? -25.735 -14.880 -25.267 1.00 41.56 196 ALA A CA 1
ATOM 1513 C C . ALA A 1 196 ? -25.093 -14.346 -26.570 1.00 41.56 196 ALA A C 1
ATOM 1515 O O . ALA A 1 196 ? -25.295 -13.188 -26.934 1.00 41.56 196 ALA A O 1
ATOM 1516 N N . CYS A 1 197 ? -24.355 -15.182 -27.310 1.00 36.91 197 CYS A N 1
ATOM 1517 C CA . CYS A 1 197 ? -23.625 -14.768 -28.517 1.00 36.91 197 CYS A CA 1
ATOM 1518 C C . CYS A 1 197 ? -24.504 -14.624 -29.777 1.00 36.91 197 CYS A C 1
ATOM 1520 O O . CYS A 1 197 ? -24.067 -14.025 -30.754 1.00 36.91 197 CYS A O 1
ATOM 1522 N N . ALA A 1 198 ? -25.740 -15.136 -29.781 1.00 42.53 198 ALA A N 1
ATOM 1523 C CA . ALA A 1 198 ? -26.595 -15.138 -30.976 1.00 42.53 198 ALA A CA 1
ATOM 1524 C C . ALA A 1 198 ? -27.496 -13.891 -31.125 1.00 42.53 198 ALA A C 1
ATOM 1526 O O . ALA A 1 198 ? -28.207 -13.772 -32.120 1.00 42.53 198 ALA A O 1
ATOM 1527 N N . ARG A 1 199 ? -27.487 -12.954 -30.159 1.00 44.28 199 ARG A N 1
ATOM 1528 C CA . ARG A 1 199 ? -28.393 -11.781 -30.135 1.00 44.28 199 ARG A CA 1
ATOM 1529 C C . ARG A 1 199 ? -27.748 -10.424 -30.403 1.00 44.28 199 ARG A C 1
ATOM 1531 O O . ARG A 1 199 ? -28.461 -9.426 -30.447 1.00 44.28 199 ARG A O 1
ATOM 1538 N N . LEU A 1 200 ? -26.440 -10.367 -30.631 1.00 44.50 200 LEU A N 1
ATOM 1539 C CA . LEU A 1 200 ? -25.770 -9.132 -31.030 1.00 44.50 200 LEU A CA 1
ATOM 1540 C C . LEU A 1 200 ? -25.473 -9.206 -32.527 1.00 44.50 200 LEU A C 1
ATOM 1542 O O . LEU A 1 200 ? -24.680 -10.029 -32.981 1.00 44.50 200 LEU A O 1
ATOM 1546 N N . GLY A 1 201 ? -26.174 -8.377 -33.303 1.00 39.78 201 GLY A N 1
ATOM 1547 C CA . GLY A 1 201 ? -25.966 -8.241 -34.740 1.00 39.78 201 GLY A CA 1
ATOM 1548 C C . GLY A 1 201 ? -24.490 -8.011 -35.078 1.00 39.78 201 GLY A C 1
ATOM 1549 O O . GLY A 1 201 ? -23.764 -7.346 -34.340 1.00 39.78 201 GLY A O 1
ATOM 1550 N N . ARG A 1 202 ? -24.046 -8.593 -36.198 1.00 41.44 202 ARG A N 1
ATOM 1551 C CA . ARG A 1 202 ? -22.673 -8.477 -36.714 1.00 41.44 202 ARG A CA 1
ATOM 1552 C C . ARG A 1 202 ? -22.218 -7.006 -36.709 1.00 41.44 202 ARG A C 1
ATOM 1554 O O . ARG A 1 202 ? -22.877 -6.198 -37.365 1.00 41.44 202 ARG A O 1
ATOM 1561 N N . PRO A 1 203 ? -21.096 -6.642 -36.065 1.00 44.91 203 PRO A N 1
ATOM 1562 C CA . PRO A 1 203 ? -20.548 -5.303 -36.224 1.00 44.91 203 PRO A CA 1
ATOM 1563 C C . PRO A 1 203 ? -20.082 -5.103 -37.674 1.00 44.91 203 PRO A C 1
ATOM 1565 O O . PRO A 1 203 ? -19.474 -5.990 -38.283 1.00 44.91 203 PRO A O 1
ATOM 1568 N N . ALA A 1 204 ? -20.403 -3.938 -38.238 1.00 42.09 204 ALA A N 1
ATOM 1569 C CA . ALA A 1 204 ? -20.000 -3.540 -39.581 1.00 42.09 204 ALA A CA 1
ATOM 1570 C C . ALA A 1 204 ? -18.467 -3.591 -39.735 1.00 42.09 204 ALA A C 1
ATOM 1572 O O . ALA A 1 204 ? -17.726 -3.165 -38.848 1.00 42.09 204 ALA A O 1
ATOM 1573 N N . ARG A 1 205 ? -17.988 -4.115 -40.874 1.00 37.81 205 ARG A N 1
ATOM 1574 C CA . ARG A 1 205 ? -16.560 -4.119 -41.230 1.00 37.81 205 ARG A CA 1
ATOM 1575 C C . ARG A 1 205 ? -16.030 -2.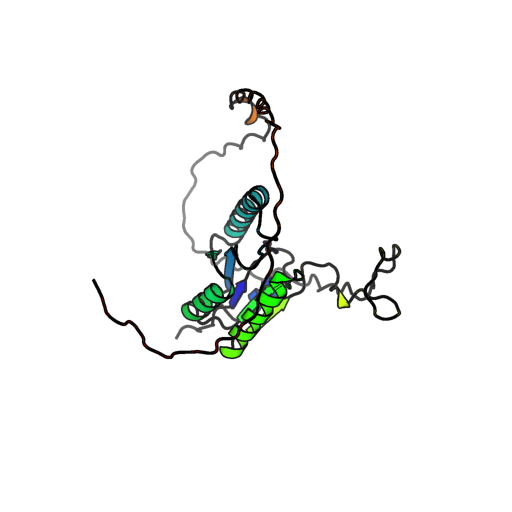687 -41.235 1.00 37.81 205 ARG A C 1
ATOM 1577 O O . ARG A 1 205 ? -16.485 -1.868 -42.027 1.00 37.81 205 ARG A O 1
ATOM 1584 N N . ILE A 1 206 ? -15.026 -2.426 -40.406 1.00 43.47 206 ILE A N 1
ATOM 1585 C CA . ILE A 1 206 ? -14.206 -1.216 -40.479 1.00 43.47 206 ILE A CA 1
ATOM 1586 C C . ILE A 1 206 ? -13.441 -1.262 -41.817 1.00 43.47 206 ILE A C 1
ATOM 1588 O O . ILE A 1 206 ? -12.696 -2.222 -42.038 1.00 43.47 206 ILE A O 1
ATOM 1592 N N . PRO A 1 207 ? -13.612 -0.294 -42.737 1.00 45.50 207 PRO A N 1
ATOM 1593 C CA . PRO A 1 207 ? -12.812 -0.252 -43.955 1.00 45.50 207 PRO A CA 1
ATOM 1594 C C . PRO A 1 207 ? -11.356 0.134 -43.626 1.00 45.50 207 PRO A C 1
ATOM 1596 O O . PRO A 1 207 ? -11.126 0.942 -42.721 1.00 45.50 207 PRO A O 1
ATOM 1599 N N . PRO A 1 208 ? -10.355 -0.410 -44.344 1.00 47.06 208 PRO A N 1
ATOM 1600 C CA . PRO A 1 208 ? -8.958 -0.069 -44.104 1.00 47.06 208 PRO A CA 1
ATOM 1601 C C . PRO A 1 208 ? -8.695 1.408 -44.430 1.00 47.06 208 PRO A C 1
ATOM 1603 O O . PRO A 1 208 ? -9.100 1.913 -45.481 1.00 47.06 208 PRO A O 1
ATOM 1606 N N . ARG A 1 209 ? -7.993 2.104 -43.528 1.00 41.28 209 ARG A N 1
ATOM 1607 C CA . ARG A 1 209 ? -7.512 3.474 -43.753 1.00 41.28 209 ARG A CA 1
ATOM 1608 C C . ARG A 1 209 ? -6.513 3.472 -44.915 1.00 41.28 209 ARG A C 1
ATOM 1610 O O . ARG A 1 209 ? -5.518 2.753 -44.869 1.00 41.28 209 ARG A O 1
ATOM 1617 N N . ARG A 1 210 ? -6.778 4.277 -45.949 1.00 41.72 210 ARG A N 1
ATOM 1618 C CA . ARG A 1 210 ? -5.815 4.547 -47.029 1.00 41.72 210 ARG A CA 1
ATOM 1619 C C . ARG A 1 210 ? -4.601 5.301 -46.461 1.00 41.72 210 ARG A C 1
ATOM 1621 O O . ARG A 1 210 ? -4.811 6.222 -45.672 1.00 41.72 210 ARG A O 1
ATOM 1628 N N . PRO A 1 211 ? -3.363 4.962 -46.856 1.00 41.22 211 PRO A N 1
ATOM 1629 C CA . PRO A 1 211 ? -2.195 5.759 -46.505 1.00 41.22 211 PRO A CA 1
ATOM 1630 C C . PRO A 1 211 ? -2.201 7.088 -47.276 1.00 41.22 211 PRO A C 1
ATOM 1632 O O . PRO A 1 211 ? -2.460 7.117 -48.481 1.00 41.22 211 PRO A O 1
ATOM 1635 N N . SER A 1 212 ? -1.928 8.185 -46.570 1.00 45.66 212 SER A N 1
ATOM 1636 C CA . SER A 1 212 ? -1.722 9.514 -47.154 1.00 45.66 212 SER A CA 1
ATOM 1637 C C . SER A 1 212 ? -0.385 9.568 -47.910 1.00 45.66 212 SER A C 1
ATOM 1639 O O . SER A 1 212 ? 0.589 8.977 -47.439 1.00 45.66 212 SER A O 1
ATOM 1641 N N . PRO A 1 213 ? -0.297 10.269 -49.055 1.00 40.59 213 PRO A N 1
ATOM 1642 C CA . PRO A 1 213 ? 0.944 10.381 -49.808 1.00 40.59 213 PRO A CA 1
ATOM 1643 C C . PRO A 1 213 ? 1.961 11.279 -49.096 1.00 40.59 213 PRO A C 1
ATOM 1645 O O . PRO A 1 213 ? 1.636 12.341 -48.567 1.00 40.59 213 PRO A O 1
ATOM 1648 N N . ILE A 1 214 ? 3.207 10.818 -49.122 1.00 41.03 214 ILE A N 1
ATOM 1649 C CA . ILE A 1 214 ? 4.409 11.502 -48.655 1.00 41.03 214 ILE A CA 1
ATOM 1650 C C . ILE A 1 214 ? 4.782 12.522 -49.738 1.00 41.03 214 ILE A C 1
ATOM 1652 O O . ILE A 1 214 ? 5.103 12.127 -50.857 1.00 41.03 214 ILE A O 1
ATOM 1656 N N . SER A 1 215 ? 4.735 13.821 -49.438 1.00 34.62 215 SER A N 1
ATOM 1657 C CA . SER A 1 215 ? 5.319 14.845 -50.310 1.00 34.62 215 SER A CA 1
ATOM 1658 C C . SER A 1 215 ? 6.760 15.112 -49.883 1.00 34.62 215 SER A C 1
ATOM 1660 O O . SER A 1 215 ? 7.020 15.773 -48.878 1.00 34.62 215 SER A O 1
ATOM 1662 N N . SER A 1 216 ? 7.690 14.560 -50.654 1.00 35.25 216 SER A N 1
ATOM 1663 C CA . SER A 1 216 ? 9.082 14.990 -50.739 1.00 35.25 216 SER A CA 1
ATOM 1664 C C . SER A 1 216 ? 9.206 16.344 -51.459 1.00 35.25 216 SER A C 1
ATOM 1666 O O . SER A 1 216 ? 8.253 16.790 -52.101 1.00 35.25 216 SER A O 1
ATOM 1668 N N . THR A 1 217 ? 10.435 16.887 -51.465 1.00 33.50 217 THR A N 1
ATOM 1669 C CA . THR A 1 217 ? 10.952 18.065 -52.215 1.00 33.50 217 THR A CA 1
ATOM 1670 C C . THR A 1 217 ? 10.591 19.430 -51.587 1.00 33.50 217 THR A C 1
ATOM 1672 O O . THR A 1 217 ? 9.445 19.654 -51.238 1.00 33.50 217 THR A O 1
ATOM 1675 N N . THR A 1 218 ? 11.490 20.395 -51.334 1.00 34.19 218 THR A N 1
ATOM 1676 C CA . THR A 1 218 ? 12.804 20.731 -51.926 1.00 34.19 218 THR A CA 1
ATOM 1677 C C . THR A 1 218 ? 13.627 21.617 -50.962 1.00 34.19 218 THR A C 1
ATOM 1679 O O . THR A 1 218 ? 13.101 22.200 -50.020 1.00 34.19 218 THR A O 1
ATOM 1682 N N . SER A 1 219 ? 14.928 21.690 -51.244 1.00 31.66 219 SER A N 1
ATOM 1683 C CA . SER A 1 219 ? 16.038 22.427 -50.624 1.00 31.66 219 SER A CA 1
ATOM 1684 C C . SER A 1 219 ? 15.867 23.937 -50.396 1.00 31.66 219 SER A C 1
ATOM 1686 O O . SER A 1 219 ? 15.150 24.578 -51.154 1.00 31.66 219 SER A O 1
ATOM 1688 N N . CYS A 1 220 ? 16.694 24.537 -49.523 1.00 27.06 220 CYS A N 1
ATOM 1689 C CA . CYS A 1 220 ? 17.844 25.369 -49.950 1.00 27.06 220 CYS A CA 1
ATOM 1690 C C . CYS A 1 220 ? 18.632 26.010 -48.784 1.00 27.06 220 CYS A C 1
ATOM 1692 O O . CYS A 1 220 ? 18.057 26.621 -47.893 1.00 27.06 220 CYS A O 1
ATOM 1694 N N . SER A 1 221 ? 19.962 25.943 -48.922 1.00 33.56 221 SER A N 1
ATOM 1695 C CA . SER A 1 221 ? 20.962 26.999 -48.656 1.00 33.56 221 SER A CA 1
ATOM 1696 C C . SER A 1 221 ? 21.340 27.433 -47.230 1.00 33.56 221 SER A C 1
ATOM 1698 O O . SER A 1 221 ? 20.752 28.319 -46.625 1.00 33.56 221 SER A O 1
ATOM 1700 N N . ILE A 1 222 ? 22.477 26.875 -46.797 1.00 36.78 222 ILE A N 1
ATOM 1701 C CA . ILE A 1 222 ? 23.697 27.536 -46.280 1.00 36.78 222 ILE A CA 1
ATOM 1702 C C . ILE A 1 222 ? 23.648 29.077 -46.171 1.00 36.78 222 ILE A C 1
ATOM 1704 O O . ILE A 1 222 ? 23.471 29.757 -47.175 1.00 36.78 222 ILE A O 1
ATOM 1708 N N . THR A 1 223 ? 24.013 29.627 -45.003 1.00 35.75 223 THR A N 1
ATOM 1709 C CA . THR A 1 223 ? 25.151 30.569 -44.850 1.00 35.75 223 THR A CA 1
ATOM 1710 C C . THR A 1 223 ? 25.577 30.743 -43.388 1.00 35.75 223 THR A C 1
ATOM 1712 O O . THR A 1 223 ? 24.767 30.807 -42.470 1.00 35.75 223 THR A O 1
ATOM 1715 N N . LYS A 1 224 ? 26.902 30.797 -43.209 1.00 35.84 224 LYS A N 1
ATOM 1716 C CA . LYS A 1 224 ? 27.646 31.173 -42.000 1.00 35.84 224 LYS A CA 1
ATOM 1717 C C . LYS A 1 224 ? 27.344 32.617 -41.591 1.00 35.84 224 LYS A C 1
ATOM 1719 O O . LYS A 1 224 ? 27.334 33.482 -42.460 1.00 35.84 224 LYS A O 1
ATOM 1724 N N . SER A 1 225 ? 27.335 32.890 -40.287 1.00 33.62 225 SER A N 1
ATOM 1725 C CA . SER A 1 225 ? 28.038 34.065 -39.760 1.00 33.62 225 SER A CA 1
ATOM 1726 C C . SER A 1 225 ? 28.408 33.910 -38.286 1.00 33.62 225 SER A C 1
ATOM 1728 O O . SER A 1 225 ? 27.801 33.149 -37.541 1.00 33.62 225 SER A O 1
ATOM 1730 N N . PHE A 1 226 ? 29.500 34.580 -37.951 1.00 30.55 226 PHE A N 1
ATOM 1731 C CA . PHE A 1 226 ? 30.392 34.424 -36.806 1.00 30.55 226 PHE A CA 1
ATOM 1732 C C . PHE A 1 226 ? 30.197 35.594 -35.817 1.00 30.55 226 PHE A C 1
ATOM 1734 O O . PHE A 1 226 ? 29.649 36.621 -36.208 1.00 30.55 226 PHE A O 1
ATOM 1741 N N . ALA A 1 227 ? 30.789 35.468 -34.619 1.00 33.53 227 ALA A N 1
ATOM 1742 C CA . ALA A 1 227 ? 30.939 36.478 -33.548 1.00 33.53 227 ALA A CA 1
ATOM 1743 C C . ALA A 1 227 ? 29.687 36.739 -32.676 1.00 33.53 227 ALA A C 1
ATOM 1745 O O . ALA A 1 227 ? 28.568 36.720 -33.158 1.00 33.53 227 ALA A O 1
ATOM 1746 N N . GLY A 1 228 ? 29.780 36.991 -31.370 1.00 30.17 228 GLY A N 1
ATOM 1747 C CA . GLY A 1 228 ? 30.925 37.173 -30.489 1.00 30.17 228 GLY A CA 1
ATOM 1748 C C . GLY A 1 228 ? 30.458 37.398 -29.040 1.00 30.17 228 GLY A C 1
ATOM 1749 O O . GLY A 1 228 ? 29.284 37.627 -28.771 1.00 30.17 228 GLY A O 1
ATOM 1750 N N . VAL A 1 229 ? 31.431 37.277 -28.142 1.00 36.41 229 VAL A N 1
ATOM 1751 C CA . VAL A 1 229 ? 31.523 37.663 -26.721 1.00 36.41 229 VAL A CA 1
ATOM 1752 C C . VAL A 1 229 ? 30.568 38.783 -26.259 1.00 36.41 229 VAL A C 1
ATOM 1754 O O . VAL A 1 229 ? 30.499 39.815 -26.915 1.00 36.41 229 VAL A O 1
ATOM 1757 N N . SER A 1 230 ? 29.950 38.651 -25.072 1.00 32.28 230 SER A N 1
ATOM 1758 C CA . SER A 1 230 ? 30.190 39.545 -23.912 1.00 32.28 230 SER A CA 1
ATOM 1759 C C . SER A 1 230 ? 29.177 39.368 -22.765 1.00 32.28 230 SER A C 1
ATOM 1761 O O . SER A 1 230 ? 27.988 39.138 -22.955 1.00 32.28 230 SER A O 1
ATOM 1763 N N . THR A 1 231 ? 29.725 39.505 -21.564 1.00 40.19 231 THR A N 1
ATOM 1764 C CA . THR A 1 231 ? 29.176 39.537 -20.201 1.00 40.19 231 THR A CA 1
ATOM 1765 C C . THR A 1 231 ? 27.977 40.463 -19.966 1.00 40.19 231 THR A C 1
ATOM 1767 O O . THR A 1 231 ? 27.993 41.590 -20.452 1.00 40.19 231 THR A O 1
ATOM 1770 N N . ALA A 1 232 ? 27.058 40.081 -19.064 1.00 38.22 232 ALA A N 1
ATOM 1771 C CA . ALA A 1 232 ? 26.349 41.034 -18.196 1.00 38.22 232 ALA A CA 1
ATOM 1772 C C . ALA A 1 232 ? 25.684 40.357 -16.980 1.00 38.22 232 ALA A C 1
ATOM 1774 O O . ALA A 1 232 ? 24.655 39.694 -17.076 1.00 38.22 232 ALA A O 1
ATOM 1775 N N . THR A 1 233 ? 26.274 40.598 -15.814 1.00 38.59 233 THR A N 1
ATOM 1776 C CA . THR A 1 233 ? 25.669 40.529 -14.480 1.00 38.59 233 THR A CA 1
ATOM 1777 C C . THR A 1 233 ? 24.500 41.514 -14.353 1.00 38.59 233 THR A C 1
ATOM 1779 O O . THR A 1 233 ? 24.720 42.702 -14.582 1.00 38.59 233 THR A O 1
ATOM 1782 N N . ARG A 1 234 ? 23.316 41.080 -13.884 1.00 35.75 234 ARG A N 1
ATOM 1783 C CA . ARG A 1 234 ? 22.478 41.844 -12.925 1.00 35.75 234 ARG A CA 1
ATOM 1784 C C . ARG A 1 234 ? 21.208 41.099 -12.491 1.00 35.75 234 ARG A C 1
ATOM 1786 O O . ARG A 1 234 ? 20.349 40.795 -13.308 1.00 35.75 234 ARG A O 1
ATOM 1793 N N . ALA A 1 235 ? 21.073 40.910 -11.179 1.00 40.78 235 ALA A N 1
ATOM 1794 C CA . ALA A 1 235 ? 19.794 40.739 -10.486 1.00 40.78 235 ALA A CA 1
ATOM 1795 C C . ALA A 1 235 ? 19.051 42.090 -10.369 1.00 40.78 235 ALA A C 1
ATOM 1797 O O . ALA A 1 235 ? 19.698 43.145 -10.371 1.00 40.78 235 ALA A O 1
ATOM 1798 N N . PRO A 1 236 ? 17.711 42.068 -10.282 1.00 50.16 236 PRO A N 1
ATOM 1799 C CA . PRO A 1 236 ? 17.000 42.544 -9.075 1.00 50.16 236 PRO A CA 1
ATOM 1800 C C . PRO A 1 236 ? 15.832 41.590 -8.696 1.00 50.16 236 PRO A C 1
ATOM 1802 O O . PRO A 1 236 ? 15.203 41.013 -9.572 1.00 50.16 236 PRO A O 1
ATOM 1805 N N . VAL A 1 237 ? 15.604 41.184 -7.440 1.00 37.38 237 VAL A N 1
ATOM 1806 C CA . VAL A 1 237 ? 15.038 41.904 -6.271 1.00 37.38 237 VAL A CA 1
ATOM 1807 C C . VAL A 1 237 ? 13.559 42.336 -6.454 1.00 37.38 237 VAL A C 1
ATOM 1809 O O . VAL A 1 237 ? 13.286 43.402 -6.986 1.00 37.38 237 VAL A O 1
ATOM 1812 N N . PHE A 1 238 ? 12.656 41.493 -5.911 1.00 32.81 238 PHE A N 1
ATOM 1813 C CA . PHE A 1 238 ? 11.489 41.797 -5.042 1.00 32.81 238 PHE A CA 1
ATOM 1814 C C . PHE A 1 238 ? 10.265 42.616 -5.549 1.00 32.81 238 PHE A C 1
ATOM 1816 O O . PHE A 1 238 ? 10.363 43.829 -5.700 1.00 32.81 238 PHE A O 1
ATOM 1823 N N . HIS A 1 239 ? 9.062 42.005 -5.597 1.00 37.03 239 HIS A N 1
ATOM 1824 C CA . HIS A 1 239 ? 7.953 42.164 -4.609 1.00 37.03 239 HIS A CA 1
ATOM 1825 C C . HIS A 1 239 ? 6.658 41.402 -5.021 1.00 37.03 239 HIS A C 1
ATOM 1827 O O . HIS A 1 239 ? 6.490 41.080 -6.197 1.00 37.03 239 HIS A O 1
ATOM 1833 N N . PRO A 1 240 ? 5.760 41.086 -4.059 1.00 44.25 240 PRO A N 1
ATOM 1834 C CA . PRO A 1 240 ? 4.611 40.193 -4.212 1.00 44.25 240 PRO A CA 1
ATOM 1835 C C . PRO A 1 240 ? 3.338 40.922 -4.671 1.00 44.25 240 PRO A C 1
ATOM 1837 O O . PRO A 1 240 ? 3.118 42.085 -4.336 1.00 44.25 240 PRO A O 1
ATOM 1840 N N . ILE A 1 241 ? 2.457 40.204 -5.371 1.00 42.16 241 ILE A N 1
ATOM 1841 C CA . ILE A 1 241 ? 1.087 40.649 -5.654 1.00 42.16 241 ILE A CA 1
ATOM 1842 C C . ILE A 1 241 ? 0.145 39.863 -4.739 1.00 42.16 241 ILE A C 1
ATOM 1844 O O . ILE A 1 241 ? 0.020 38.647 -4.849 1.00 42.16 241 ILE A O 1
ATOM 1848 N N . SER A 1 242 ? -0.484 40.589 -3.818 1.00 40.12 242 SER A N 1
ATOM 1849 C CA . SER A 1 242 ? -1.679 40.188 -3.072 1.00 40.12 242 SER A CA 1
ATOM 1850 C C . SER A 1 242 ? -2.890 40.942 -3.644 1.00 40.12 242 SER A C 1
ATOM 1852 O O . SER A 1 242 ? -2.692 41.913 -4.376 1.00 40.12 242 SER A O 1
ATOM 1854 N N . ILE A 1 243 ? -4.097 40.552 -3.201 1.00 35.81 243 ILE A N 1
ATOM 1855 C CA . ILE A 1 243 ? -5.450 41.108 -3.461 1.00 35.81 243 ILE A CA 1
ATOM 1856 C C . ILE A 1 243 ? -6.170 40.407 -4.629 1.00 35.81 243 ILE A C 1
ATOM 1858 O O . ILE A 1 243 ? -5.624 40.308 -5.717 1.00 35.81 243 ILE A O 1
ATOM 1862 N N . SER A 1 244 ? -7.432 39.977 -4.549 1.00 33.94 244 SER A N 1
ATOM 1863 C CA . SER A 1 244 ? -8.422 39.773 -3.478 1.00 33.94 244 SER A CA 1
ATOM 1864 C C . SER A 1 244 ? -9.665 39.157 -4.146 1.00 33.94 244 SER A C 1
ATOM 1866 O O . SER A 1 244 ? -9.836 39.245 -5.361 1.00 33.94 244 SER A O 1
ATOM 1868 N N . ALA A 1 245 ? -10.519 38.575 -3.313 1.00 39.09 245 ALA A N 1
ATOM 1869 C CA . ALA A 1 245 ? -11.838 38.020 -3.561 1.00 39.09 245 ALA A CA 1
ATOM 1870 C C . ALA A 1 245 ? -12.720 38.733 -4.606 1.00 39.09 245 ALA A C 1
ATOM 1872 O O . ALA A 1 245 ? -12.889 39.957 -4.579 1.00 39.09 245 ALA A O 1
ATOM 1873 N N . ARG A 1 246 ? -13.404 37.909 -5.405 1.00 46.66 246 ARG A N 1
ATOM 1874 C CA . ARG A 1 246 ? -14.836 38.000 -5.716 1.00 46.66 246 ARG A CA 1
ATOM 1875 C C . ARG A 1 246 ? -15.363 36.636 -6.133 1.00 46.66 246 ARG A C 1
ATOM 1877 O O . ARG A 1 246 ? -14.591 35.901 -6.782 1.00 46.66 246 ARG A O 1
#

Sequence (246 aa):
MADEKRPVVMWFRRDLRLSDNPALSAAAKADGPLLPLFILDDDAPGHFRLGGASRWWLHGSLESLGKSLDGHLILRRGKTAEILEEVLDETEASAIHTAAAYEPYERDLEDAVEKLCSDRSVGFERHEGRLLNAPDAVRTNDGDPYQSSPPTGKQPSESISATSCAHRASRISPRRSRTIWTTGSSARPNPTGREACARLGRPARIPPRRPSPISSTTSCSITKSFAGVSTATRAPVFHPISISAR

pLDDT: mean 70.8, std 26.5, range [27.06, 98.06]

Secondary structure (DSSP, 8-state):
----PPPEEEEESS---STT-HHHHHHTTSSS-EEEEEEE-SSTTGGG---HHHHHHHHHHHHHHHHHTTT--EEEES-HHHHHHHHHHHH--SEEEEEPP-SHHHHHHHHHHHHHHHHTT-EEEEE--SSSS-TTTSB-TTSPBPSSPPPTT-S-TTS-----------------------------PPPPTTSGGGSSPPPPPPPPPPPPP---------------------------------